Protein AF-A0AAN6ND96-F1 (afdb_monomer_lite)

pLDDT: mean 73.33, std 18.88, range [44.41, 96.88]

Sequence (211 aa):
MVEAMVITVQREKRALTKWFLNLFPIPKLHSLVPTDSKVTLIHLSSPLLSPLRPQRRLTTTLQVALISKYLDSTVDFNKYARYGSEIALSFKQSYQKRDKEKKKFNARARTPTSNHKGGGGNKGGKSTPSSSSNSGTRPGKPSAAEIKKLLKEGRCFICREVGHQNRNCPNKDKVNKDRDARIQEIAERYIASLPNDRVEDMTNKNGESTN

Structure (mmCIF, N/CA/C/O backbone):
data_AF-A0AAN6ND96-F1
#
_entry.id   AF-A0AAN6ND96-F1
#
loop_
_atom_site.group_PDB
_atom_site.id
_atom_site.type_symbol
_atom_site.label_atom_id
_atom_site.label_alt_id
_atom_site.label_comp_id
_atom_site.label_asym_id
_atom_site.label_entity_id
_atom_site.label_seq_id
_atom_site.pdbx_PDB_ins_code
_atom_site.Cartn_x
_atom_site.Cartn_y
_atom_site.Cartn_z
_atom_site.occupancy
_atom_site.B_iso_or_equiv
_atom_site.auth_seq_id
_atom_site.auth_comp_id
_atom_site.auth_asym_id
_atom_site.auth_atom_id
_atom_site.pdbx_PDB_model_num
ATOM 1 N N . MET A 1 1 ? 17.210 37.268 -12.111 1.00 48.53 1 MET A N 1
ATOM 2 C CA . MET A 1 1 ? 17.638 36.563 -13.344 1.00 48.53 1 MET A CA 1
ATOM 3 C C . MET A 1 1 ? 17.076 35.143 -13.485 1.00 48.53 1 MET A C 1
ATOM 5 O O . MET A 1 1 ? 17.073 34.642 -14.598 1.00 48.53 1 MET A O 1
ATOM 9 N N . VAL A 1 2 ? 16.540 34.512 -12.430 1.00 48.03 2 VAL A N 1
ATOM 10 C CA . VAL A 1 2 ? 16.006 33.131 -12.500 1.00 48.03 2 VAL A CA 1
ATOM 11 C C . VAL A 1 2 ? 14.586 33.052 -13.099 1.00 48.03 2 VAL A C 1
ATOM 13 O O . VAL A 1 2 ? 14.228 32.048 -13.706 1.00 48.03 2 VAL A O 1
ATOM 16 N N . GLU A 1 3 ? 13.789 34.125 -13.034 1.00 47.50 3 GLU A N 1
ATOM 17 C CA . GLU A 1 3 ? 12.409 34.109 -13.559 1.00 47.50 3 GLU A CA 1
ATOM 18 C C . GLU A 1 3 ? 12.304 34.126 -15.096 1.00 47.50 3 GLU A C 1
ATOM 20 O O . GLU A 1 3 ? 11.303 33.679 -15.651 1.00 47.50 3 GLU A O 1
ATOM 25 N N . ALA A 1 4 ? 13.350 34.558 -15.809 1.00 50.28 4 ALA A N 1
ATOM 26 C CA . ALA A 1 4 ? 13.339 34.594 -17.275 1.00 50.28 4 ALA A CA 1
ATOM 27 C C . ALA A 1 4 ? 13.495 33.200 -17.921 1.00 50.28 4 ALA A C 1
ATOM 29 O O . ALA A 1 4 ? 13.107 33.010 -19.072 1.00 50.28 4 ALA A O 1
ATOM 30 N N . MET A 1 5 ? 14.014 32.207 -17.185 1.00 50.84 5 MET A N 1
ATOM 31 C CA . MET A 1 5 ? 14.243 30.849 -17.702 1.00 50.84 5 MET A CA 1
ATOM 32 C C . MET A 1 5 ? 12.995 29.954 -17.681 1.00 50.84 5 MET A C 1
ATOM 34 O O . MET A 1 5 ? 12.932 28.973 -18.416 1.00 50.84 5 MET A O 1
ATOM 38 N N . VAL A 1 6 ? 11.970 30.280 -16.887 1.00 53.22 6 VAL A N 1
ATOM 39 C CA . VAL A 1 6 ? 10.760 29.440 -16.790 1.00 53.22 6 VAL A CA 1
ATOM 40 C C . VAL A 1 6 ? 9.827 29.641 -17.995 1.00 53.22 6 VAL A C 1
ATOM 42 O O . VAL A 1 6 ? 9.080 28.737 -18.371 1.00 53.22 6 VAL A O 1
ATOM 45 N N . ILE A 1 7 ? 9.898 30.795 -18.665 1.00 50.59 7 ILE A N 1
ATOM 46 C CA . ILE A 1 7 ? 9.002 31.138 -19.783 1.00 50.59 7 ILE A CA 1
ATOM 47 C C . ILE A 1 7 ? 9.425 30.457 -21.100 1.00 50.59 7 ILE A C 1
ATOM 49 O O . ILE A 1 7 ? 8.572 30.175 -21.946 1.00 50.59 7 ILE A O 1
ATOM 53 N N . THR A 1 8 ? 10.704 30.119 -21.283 1.00 52.47 8 THR A N 1
ATOM 54 C CA . THR A 1 8 ? 11.196 29.487 -22.521 1.00 52.47 8 THR A CA 1
ATOM 55 C C . THR A 1 8 ? 10.827 28.004 -22.617 1.00 52.47 8 THR A C 1
ATOM 57 O O . THR A 1 8 ? 10.399 27.552 -23.679 1.00 52.47 8 THR A O 1
ATOM 60 N N . VAL A 1 9 ? 10.842 27.266 -21.503 1.00 53.66 9 VAL A N 1
ATOM 61 C CA . VAL A 1 9 ? 10.541 25.818 -21.477 1.00 53.66 9 VAL A CA 1
ATOM 62 C C . VAL A 1 9 ? 9.072 25.507 -21.818 1.00 53.66 9 VAL A C 1
ATOM 64 O O . VAL A 1 9 ? 8.748 24.443 -22.351 1.00 53.66 9 VAL A O 1
ATOM 67 N N . GLN A 1 10 ? 8.148 26.442 -21.577 1.00 45.16 10 GLN A N 1
ATOM 68 C CA . GLN A 1 10 ? 6.719 26.225 -21.839 1.00 45.16 10 GLN A CA 1
ATOM 69 C C . GLN A 1 10 ? 6.350 26.348 -23.335 1.00 45.16 10 GLN A C 1
ATOM 71 O O . GLN A 1 10 ? 5.300 25.846 -23.750 1.00 45.16 10 GLN A O 1
ATOM 76 N N . ARG A 1 11 ? 7.191 26.984 -24.169 1.00 52.75 11 ARG A N 1
ATOM 77 C CA . ARG A 1 11 ? 6.929 27.153 -25.613 1.00 52.75 11 ARG A CA 1
ATOM 78 C C . ARG A 1 11 ? 7.293 25.923 -26.450 1.00 52.75 11 ARG A C 1
ATOM 80 O O . ARG A 1 11 ? 6.617 25.672 -27.446 1.00 52.75 11 ARG A O 1
ATOM 87 N N . GLU A 1 12 ? 8.247 25.102 -26.022 1.00 50.88 12 GLU A N 1
ATOM 88 C CA . GLU A 1 12 ? 8.686 23.925 -26.795 1.00 50.88 12 GLU A CA 1
ATOM 89 C C . GLU A 1 12 ? 7.690 22.756 -26.752 1.00 50.88 12 GLU A C 1
ATOM 91 O O . GLU A 1 12 ? 7.506 22.043 -27.741 1.00 50.88 12 GLU A O 1
ATOM 96 N N . LYS A 1 13 ? 6.921 22.611 -25.664 1.00 50.97 13 LYS A N 1
ATOM 97 C CA . LYS A 1 13 ? 5.930 21.523 -25.534 1.00 50.97 13 LYS A CA 1
ATOM 98 C C . LYS A 1 13 ? 4.755 21.629 -26.516 1.00 50.97 13 LYS A C 1
ATOM 100 O O . LYS A 1 13 ? 4.074 20.636 -26.768 1.00 50.97 13 LYS A O 1
ATOM 105 N N . ARG A 1 14 ? 4.507 22.810 -27.097 1.00 52.31 14 ARG A N 1
ATOM 106 C CA . ARG A 1 14 ? 3.440 23.016 -28.097 1.00 52.31 14 ARG A CA 1
ATOM 107 C C . ARG A 1 14 ? 3.891 22.756 -29.537 1.00 52.31 14 ARG A C 1
ATOM 109 O O . ARG A 1 14 ? 3.033 22.588 -30.399 1.00 52.31 14 ARG A O 1
ATOM 116 N N . ALA A 1 15 ? 5.196 22.689 -29.804 1.00 53.78 15 ALA A N 1
ATOM 117 C CA . ALA A 1 15 ? 5.713 22.384 -31.139 1.00 53.78 15 ALA A CA 1
ATOM 118 C C . ALA A 1 15 ? 5.733 20.869 -31.417 1.00 53.78 15 ALA A C 1
ATOM 120 O O . ALA A 1 15 ? 5.390 20.436 -32.516 1.00 53.78 15 ALA A O 1
ATOM 121 N N . LEU A 1 16 ? 6.029 20.050 -30.402 1.00 53.41 16 LEU A N 1
ATOM 122 C CA . LEU A 1 16 ? 6.169 18.596 -30.564 1.00 53.41 16 LEU A CA 1
ATOM 123 C C . LEU A 1 16 ? 4.844 17.857 -30.813 1.00 53.41 16 LEU A C 1
ATOM 125 O O . LEU A 1 16 ? 4.829 16.814 -31.461 1.00 53.41 16 LEU A O 1
ATOM 129 N N . THR A 1 17 ? 3.711 18.410 -30.379 1.00 52.53 17 THR A N 1
ATOM 130 C CA . THR A 1 17 ? 2.394 17.790 -30.610 1.00 52.53 17 THR A CA 1
ATOM 131 C C . THR A 1 17 ? 1.896 17.942 -32.049 1.00 52.53 17 THR A C 1
ATOM 133 O O . THR A 1 17 ? 1.137 17.094 -32.511 1.00 52.53 17 THR A O 1
ATOM 136 N N . LYS A 1 18 ? 2.351 18.958 -32.797 1.00 52.81 18 LYS A N 1
ATOM 137 C CA . LYS A 1 18 ? 2.013 19.102 -34.225 1.00 52.81 18 LYS A CA 1
ATOM 138 C C . LYS A 1 18 ? 2.854 18.209 -35.137 1.00 52.81 18 LYS A C 1
ATOM 140 O O . LYS A 1 18 ? 2.370 17.826 -36.195 1.00 52.81 18 LYS A O 1
ATOM 145 N N . TRP A 1 19 ? 4.072 17.848 -34.732 1.00 58.34 19 TRP A N 1
ATOM 146 C CA . TRP A 1 19 ? 4.938 16.988 -35.544 1.00 58.34 19 TRP A CA 1
ATOM 147 C C . TRP A 1 19 ? 4.479 15.520 -35.527 1.00 58.34 19 TRP A C 1
ATOM 149 O O . TRP A 1 19 ? 4.467 14.859 -36.562 1.00 58.34 19 TRP A O 1
ATOM 159 N N . PHE A 1 20 ? 3.986 15.030 -34.385 1.00 52.34 20 PHE A N 1
ATOM 160 C CA . PHE A 1 20 ? 3.594 13.623 -34.229 1.00 52.34 20 PHE A CA 1
ATOM 161 C C . PHE A 1 20 ? 2.366 13.200 -35.058 1.00 52.34 20 PHE A C 1
ATOM 163 O O . PHE A 1 20 ? 2.242 12.033 -35.415 1.00 52.34 20 PHE A O 1
ATOM 170 N N . LEU A 1 21 ? 1.471 14.132 -35.408 1.00 54.62 21 LEU A N 1
ATOM 171 C CA . LEU A 1 21 ? 0.281 13.828 -36.217 1.00 54.62 21 LEU A CA 1
ATOM 172 C C . LEU A 1 21 ? 0.567 13.716 -37.724 1.00 54.62 21 LEU A C 1
ATOM 174 O O . LEU A 1 21 ? -0.292 13.236 -38.456 1.00 54.62 21 LEU A O 1
ATOM 178 N N . ASN A 1 22 ? 1.756 14.119 -38.187 1.00 59.31 22 ASN A N 1
ATOM 179 C CA . ASN A 1 22 ? 2.111 14.091 -39.610 1.00 59.31 22 ASN A CA 1
ATOM 180 C C . ASN A 1 22 ? 2.936 12.861 -40.032 1.00 59.31 22 ASN A C 1
ATOM 182 O O . ASN A 1 22 ? 3.100 12.645 -41.229 1.00 59.31 22 ASN A O 1
ATOM 186 N N . LEU A 1 23 ? 3.440 12.046 -39.094 1.00 61.38 23 LEU A N 1
ATOM 187 C CA . LEU A 1 23 ? 4.273 10.874 -39.425 1.00 61.38 23 LEU A CA 1
ATOM 188 C C . LEU A 1 23 ? 3.521 9.541 -39.540 1.00 61.38 23 LEU A C 1
ATOM 190 O O . LEU A 1 23 ? 4.114 8.559 -39.975 1.00 61.38 23 LEU A O 1
ATOM 194 N N . PHE A 1 24 ? 2.230 9.486 -39.212 1.00 57.28 24 PHE A N 1
ATOM 195 C CA . PHE A 1 24 ? 1.433 8.263 -39.352 1.00 57.28 24 PHE A CA 1
ATOM 196 C C . PHE A 1 24 ? 0.193 8.511 -40.220 1.00 57.28 24 PHE A C 1
ATOM 198 O O . PHE A 1 24 ? -0.905 8.693 -39.687 1.00 57.28 24 PHE A O 1
ATOM 205 N N . PRO A 1 25 ? 0.331 8.527 -41.560 1.00 59.72 25 PRO A N 1
ATOM 206 C CA . PRO A 1 25 ? -0.825 8.466 -42.440 1.00 59.72 25 PRO A CA 1
ATOM 207 C C . PRO A 1 25 ? -1.571 7.154 -42.174 1.00 59.72 25 PRO A C 1
ATOM 209 O O . PRO A 1 25 ? -1.034 6.065 -42.365 1.00 59.72 25 PRO A O 1
ATOM 212 N N . ILE A 1 26 ? -2.809 7.265 -41.692 1.00 61.44 26 ILE A N 1
ATOM 213 C CA . ILE A 1 26 ? -3.703 6.128 -41.462 1.00 61.44 26 ILE A CA 1
ATOM 214 C C . ILE A 1 26 ? -3.895 5.417 -42.813 1.00 61.44 26 ILE A C 1
ATOM 216 O O . ILE A 1 26 ? -4.438 6.035 -43.736 1.00 61.44 26 ILE A O 1
ATOM 220 N N . PRO A 1 27 ? -3.465 4.152 -42.976 1.00 58.44 27 PRO A N 1
ATOM 221 C CA . PRO A 1 27 ? -3.696 3.437 -44.219 1.00 58.44 27 PRO A CA 1
ATOM 222 C C . PRO A 1 27 ? -5.204 3.256 -44.411 1.00 58.44 27 PRO A C 1
ATOM 224 O O . PRO A 1 27 ? -5.899 2.709 -43.552 1.00 58.44 27 PRO A O 1
ATOM 227 N N . LYS A 1 28 ? -5.721 3.739 -45.547 1.00 60.25 28 LYS A N 1
ATOM 228 C CA . LYS A 1 28 ? -7.086 3.452 -45.995 1.00 60.25 28 LYS A CA 1
ATOM 229 C C . LYS A 1 28 ? -7.207 1.941 -46.184 1.00 60.25 28 LYS A C 1
ATOM 231 O O . LYS A 1 28 ? -6.657 1.389 -47.132 1.00 60.25 28 LYS A O 1
ATOM 236 N N . LEU A 1 29 ? -7.918 1.284 -45.272 1.00 50.75 29 LEU A N 1
ATOM 237 C CA . LEU A 1 29 ? -8.324 -0.111 -45.411 1.00 50.75 29 LEU A CA 1
ATOM 238 C C . LEU A 1 29 ? -9.243 -0.225 -46.632 1.00 50.75 29 LEU A C 1
ATOM 240 O O . LEU A 1 29 ? -10.420 0.123 -46.573 1.00 50.75 29 LEU A O 1
ATOM 244 N N . HIS A 1 30 ? -8.682 -0.675 -47.753 1.00 48.94 30 HIS A N 1
ATOM 245 C CA . HIS A 1 30 ? -9.459 -1.115 -48.901 1.00 48.94 30 HIS A CA 1
ATOM 246 C C . HIS A 1 30 ? -10.203 -2.400 -48.532 1.00 48.94 30 HIS A C 1
ATOM 248 O O . HIS A 1 30 ? -9.614 -3.389 -48.096 1.00 48.94 30 HIS A O 1
ATOM 254 N N . SER A 1 31 ? -11.519 -2.354 -48.706 1.00 56.81 31 SER A N 1
ATOM 255 C CA . SER A 1 31 ? -12.446 -3.469 -48.582 1.00 56.81 31 SER A CA 1
ATOM 256 C C . SER A 1 31 ? -12.129 -4.550 -49.619 1.00 56.81 31 SER A C 1
ATOM 258 O O . SER A 1 31 ? -12.487 -4.419 -50.789 1.00 56.81 31 SER A O 1
ATOM 260 N N . LEU A 1 32 ? -11.477 -5.626 -49.188 1.00 46.12 32 LEU A N 1
ATOM 261 C CA . LEU A 1 32 ? -11.427 -6.882 -49.932 1.00 46.12 32 LEU A CA 1
ATOM 262 C C . LEU A 1 32 ? -12.662 -7.699 -49.551 1.00 46.12 32 LEU A C 1
ATOM 264 O O . LEU A 1 32 ? -12.694 -8.350 -48.509 1.00 46.12 32 LEU A O 1
ATOM 268 N N . VAL A 1 33 ? -13.697 -7.611 -50.386 1.00 57.16 33 VAL A N 1
ATOM 269 C CA . VAL A 1 33 ? -14.842 -8.525 -50.368 1.00 57.16 33 VAL A CA 1
ATOM 270 C C . VAL A 1 33 ? -14.500 -9.682 -51.311 1.00 57.16 33 VAL A C 1
ATOM 272 O O . VAL A 1 33 ? -14.412 -9.449 -52.515 1.00 57.16 33 VAL A O 1
ATOM 275 N N . PRO A 1 34 ? -14.276 -10.911 -50.818 1.00 57.09 34 PRO A N 1
ATOM 276 C CA . PRO A 1 34 ? -14.225 -12.080 -51.683 1.00 57.09 34 PRO A CA 1
ATOM 277 C C . PRO A 1 34 ? -15.656 -12.454 -52.086 1.00 57.09 34 PRO A C 1
ATOM 279 O O . PRO A 1 34 ? -16.469 -12.839 -51.244 1.00 57.09 34 PRO A O 1
ATOM 282 N N . THR A 1 35 ? -15.971 -12.319 -53.372 1.00 68.88 35 THR A N 1
ATOM 283 C CA . THR A 1 35 ? -17.162 -12.927 -53.963 1.00 68.88 35 THR A CA 1
ATOM 284 C C . THR A 1 35 ? -16.884 -14.395 -54.273 1.00 68.88 35 THR A C 1
ATOM 286 O O . THR A 1 35 ? -15.800 -14.762 -54.720 1.00 68.88 35 THR A O 1
ATOM 289 N N . ASP A 1 36 ? -17.912 -15.205 -54.045 1.00 56.09 36 ASP A N 1
ATOM 290 C CA . ASP A 1 36 ? -18.106 -16.548 -54.586 1.00 56.09 36 ASP A CA 1
ATOM 291 C C . ASP A 1 36 ? -17.338 -17.702 -53.940 1.00 56.09 36 ASP A C 1
ATOM 293 O O . ASP A 1 36 ? -16.393 -18.283 -54.465 1.00 56.09 36 ASP A O 1
ATOM 297 N N . SER A 1 37 ? -17.898 -18.174 -52.829 1.00 56.56 37 SER A N 1
ATOM 298 C CA . SER A 1 37 ? -17.949 -19.613 -52.569 1.00 56.56 37 SER A CA 1
ATOM 299 C C . SER A 1 37 ? -19.293 -19.965 -51.936 1.00 56.56 37 SER A C 1
ATOM 301 O O . SER A 1 37 ? -19.784 -19.277 -51.044 1.00 56.56 37 SER A O 1
ATOM 303 N N . LYS A 1 38 ? -19.934 -21.014 -52.462 1.00 59.31 38 LYS A N 1
ATOM 304 C CA . LYS A 1 38 ? -21.212 -21.555 -51.983 1.00 59.31 38 LYS A CA 1
ATOM 305 C C . LYS A 1 38 ? -21.040 -22.048 -50.546 1.00 59.31 38 LYS A C 1
ATOM 307 O O . LYS A 1 38 ? -20.638 -23.185 -50.317 1.00 59.31 38 LYS A O 1
ATOM 312 N N . VAL A 1 39 ? -21.331 -21.178 -49.585 1.00 52.59 39 VAL A N 1
ATOM 313 C CA . VAL A 1 39 ? -21.364 -21.516 -48.164 1.00 52.59 39 VAL A CA 1
ATOM 314 C C . VAL A 1 39 ? -22.665 -22.261 -47.892 1.00 52.59 39 VAL A C 1
ATOM 316 O O . VAL A 1 39 ? -23.755 -21.692 -47.927 1.00 52.59 39 VAL A O 1
ATOM 319 N N . THR A 1 40 ? -22.552 -23.558 -47.627 1.00 59.41 40 THR A N 1
ATOM 320 C CA . THR A 1 40 ? -23.595 -24.337 -46.961 1.00 59.41 40 THR A CA 1
ATOM 321 C C . THR A 1 40 ? -23.960 -23.643 -45.651 1.00 59.41 40 THR A C 1
ATOM 323 O O . THR A 1 40 ? -23.111 -23.496 -44.771 1.00 59.41 40 THR A O 1
ATOM 326 N N . LEU A 1 41 ? -25.215 -23.202 -45.541 1.00 47.25 41 LEU A N 1
ATOM 327 C CA . LEU A 1 41 ? -25.816 -22.596 -44.353 1.00 47.25 41 LEU A CA 1
ATOM 328 C C . LEU A 1 41 ? -25.836 -23.616 -43.203 1.00 47.25 41 LEU A C 1
ATOM 330 O O . LEU A 1 41 ? -26.832 -24.289 -42.951 1.00 47.25 41 LEU A O 1
ATOM 334 N N . ILE A 1 42 ? -24.717 -23.748 -42.493 1.00 55.50 42 ILE A N 1
ATOM 335 C CA . ILE A 1 42 ? -24.716 -24.346 -41.162 1.00 55.50 42 ILE A CA 1
ATOM 336 C C . ILE A 1 42 ? -25.310 -23.275 -40.254 1.00 55.50 42 ILE A C 1
ATOM 338 O O . ILE A 1 42 ? -24.683 -22.249 -39.987 1.00 55.50 42 ILE A O 1
ATOM 342 N N . HIS A 1 43 ? -26.554 -23.492 -39.838 1.00 48.69 43 HIS A N 1
ATOM 343 C CA . HIS A 1 43 ? -27.281 -22.645 -38.902 1.00 48.69 43 HIS A CA 1
ATOM 344 C C . HIS A 1 43 ? -26.616 -22.745 -37.519 1.00 48.69 43 HIS A C 1
ATOM 346 O O . HIS A 1 43 ? -27.075 -23.459 -36.628 1.00 48.69 43 HIS A O 1
ATOM 352 N N . LEU A 1 44 ? -25.480 -22.062 -37.357 1.00 47.69 44 LEU A N 1
ATOM 353 C CA . LEU A 1 44 ? -24.804 -21.858 -36.084 1.00 47.69 44 LEU A CA 1
ATOM 354 C C . LEU A 1 44 ? -25.705 -20.954 -35.245 1.00 47.69 44 LEU A C 1
ATOM 356 O O . LEU A 1 44 ? -25.647 -19.727 -35.323 1.00 47.69 44 LEU A O 1
ATOM 360 N N . SER A 1 45 ? -26.577 -21.588 -34.463 1.00 53.41 45 SER A N 1
ATOM 361 C CA . SER A 1 45 ? -27.282 -20.976 -33.345 1.00 53.41 45 SER A CA 1
ATOM 362 C C . SER A 1 45 ? -26.250 -20.242 -32.498 1.00 53.41 45 SER A C 1
ATOM 364 O O . SER A 1 45 ? -25.475 -20.872 -31.779 1.00 53.41 45 SER A O 1
ATOM 366 N N . SER A 1 46 ? -26.193 -18.922 -32.663 1.00 56.88 46 SER A N 1
ATOM 367 C CA . SER A 1 46 ? -25.232 -18.060 -31.988 1.00 56.88 46 SER A CA 1
ATOM 368 C C . SER A 1 46 ? -25.391 -18.273 -30.482 1.00 56.88 46 SER A C 1
ATOM 370 O O . SER A 1 46 ? -26.447 -17.926 -29.945 1.00 56.88 46 SER A O 1
ATOM 372 N N . PRO A 1 47 ? -24.409 -18.881 -29.787 1.00 61.88 47 PRO A N 1
ATOM 373 C CA . PRO A 1 47 ? -24.497 -19.021 -28.348 1.00 61.88 47 PRO A CA 1
ATOM 374 C C . PRO A 1 47 ? -24.484 -17.608 -27.780 1.00 61.88 47 PRO A C 1
ATOM 376 O O . PRO A 1 47 ? -23.529 -16.858 -27.985 1.00 61.88 47 PRO A O 1
ATOM 379 N N . LEU A 1 48 ? -25.596 -17.246 -27.140 1.00 57.25 48 LEU A N 1
ATOM 380 C CA . LEU A 1 48 ? -25.821 -15.980 -26.455 1.00 57.25 48 LEU A CA 1
ATOM 381 C C . LEU A 1 48 ? -24.522 -15.519 -25.792 1.00 57.25 48 LEU A C 1
ATOM 383 O O . LEU A 1 48 ? -24.020 -16.164 -24.866 1.00 57.25 48 LEU A O 1
ATOM 387 N N . LEU A 1 49 ? -23.964 -14.434 -26.335 1.00 50.25 49 LEU A N 1
ATOM 388 C CA . LEU A 1 49 ? -22.710 -13.832 -25.914 1.00 50.25 49 LEU A CA 1
ATOM 389 C C . LEU A 1 49 ? -22.829 -13.533 -24.419 1.00 50.25 49 LEU A C 1
ATOM 391 O O . LEU A 1 49 ? -23.493 -12.583 -24.003 1.00 50.25 49 LEU A O 1
ATOM 395 N N . SER A 1 50 ? -22.256 -14.408 -23.594 1.00 67.25 50 SER A N 1
ATOM 396 C CA . SER A 1 50 ? -22.293 -14.234 -22.149 1.00 67.25 50 SER A CA 1
ATOM 397 C C . SER A 1 50 ? -21.634 -12.891 -21.833 1.00 67.25 50 SER A C 1
ATOM 399 O O . SER A 1 50 ? -20.564 -12.619 -22.389 1.00 67.25 50 SER A O 1
ATOM 401 N N . PRO A 1 51 ? -22.230 -12.046 -20.971 1.00 68.19 51 PRO A N 1
ATOM 402 C CA . PRO A 1 51 ? -21.661 -10.746 -20.651 1.00 68.19 51 PRO A CA 1
ATOM 403 C C . PRO A 1 51 ? -20.215 -10.945 -20.205 1.00 68.19 51 PRO A C 1
ATOM 405 O O . PRO A 1 51 ? -19.944 -11.717 -19.278 1.00 68.19 51 PRO A O 1
ATOM 408 N N . LEU A 1 52 ? -19.289 -10.299 -20.924 1.00 61.62 52 LEU A N 1
ATOM 409 C CA . LEU A 1 52 ? -17.858 -10.387 -20.667 1.00 61.62 52 LEU A CA 1
ATOM 410 C C . LEU A 1 52 ? -17.633 -10.081 -19.192 1.00 61.62 52 LEU A C 1
ATOM 412 O O . LEU A 1 52 ? -17.844 -8.956 -18.733 1.00 61.62 52 LEU A O 1
ATOM 416 N N . ARG A 1 53 ? -17.250 -11.110 -18.427 1.00 67.00 53 ARG A N 1
ATOM 417 C CA . ARG A 1 53 ? -16.956 -10.931 -17.008 1.00 67.00 53 ARG A CA 1
ATOM 418 C C . ARG A 1 53 ? -15.879 -9.853 -16.913 1.00 67.00 53 ARG A C 1
ATOM 420 O O . ARG A 1 53 ? -14.904 -9.938 -17.664 1.00 67.00 53 ARG A O 1
ATOM 427 N N . PRO A 1 54 ? -16.024 -8.863 -16.015 1.00 63.47 54 PRO A N 1
ATOM 428 C CA . PRO A 1 54 ? -15.009 -7.841 -15.834 1.00 63.47 54 PRO A CA 1
ATOM 429 C C . PRO A 1 54 ? -13.675 -8.542 -15.589 1.00 63.47 54 PRO A C 1
ATOM 431 O O . PRO A 1 54 ? -13.517 -9.275 -14.607 1.00 63.47 54 PRO A O 1
ATOM 434 N N . GLN A 1 55 ? -12.757 -8.378 -16.545 1.00 65.12 55 GLN A N 1
ATOM 435 C CA . GLN A 1 55 ? -11.450 -9.013 -16.508 1.00 65.12 55 GLN A CA 1
ATOM 436 C C . GLN A 1 55 ? -10.790 -8.599 -15.201 1.00 65.12 55 GLN A C 1
ATOM 438 O O . GLN A 1 55 ? -10.590 -7.410 -14.930 1.00 65.12 55 GLN A O 1
ATOM 443 N N . ARG A 1 56 ? -10.516 -9.585 -14.342 1.00 72.38 56 ARG A N 1
ATOM 444 C CA . ARG A 1 56 ? -9.825 -9.329 -13.083 1.00 72.38 56 ARG A CA 1
ATOM 445 C C . ARG A 1 56 ? -8.444 -8.814 -13.453 1.00 72.38 56 ARG A C 1
ATOM 447 O O . ARG A 1 56 ? -7.616 -9.570 -13.950 1.00 72.38 56 ARG A O 1
ATOM 454 N N . ARG A 1 57 ? -8.224 -7.514 -13.244 1.00 84.81 57 ARG A N 1
ATOM 455 C CA . ARG A 1 57 ? -6.925 -6.889 -13.484 1.00 84.81 57 ARG A CA 1
ATOM 456 C C . ARG A 1 57 ? -5.872 -7.646 -12.677 1.00 84.81 57 ARG A C 1
ATOM 458 O O . ARG A 1 57 ? -6.072 -7.907 -11.489 1.00 84.81 57 ARG A O 1
ATOM 465 N N . LEU A 1 58 ? -4.777 -8.010 -13.339 1.00 86.06 58 LEU A N 1
ATOM 466 C CA . LEU A 1 58 ? -3.607 -8.586 -12.681 1.00 86.06 58 LEU A CA 1
ATOM 467 C C . LEU A 1 58 ? -3.126 -7.625 -11.585 1.00 86.06 58 LEU A C 1
ATOM 469 O O . LEU A 1 58 ? -3.271 -6.406 -11.703 1.00 86.06 58 LEU A O 1
ATOM 473 N N . THR A 1 59 ? -2.571 -8.166 -10.502 1.00 86.88 59 THR A N 1
ATOM 474 C CA . THR A 1 59 ? -1.987 -7.325 -9.452 1.00 86.88 59 THR A CA 1
ATOM 475 C C . THR A 1 59 ? -0.802 -6.548 -10.024 1.00 86.88 59 THR A C 1
ATOM 477 O O . THR A 1 59 ? -0.072 -7.070 -10.865 1.00 86.88 59 THR A O 1
ATOM 480 N N . THR A 1 60 ? -0.574 -5.320 -9.552 1.00 88.25 60 THR A N 1
ATOM 481 C CA . THR A 1 60 ? 0.544 -4.479 -10.021 1.00 88.25 60 THR A CA 1
ATOM 482 C C . THR A 1 60 ? 1.888 -5.194 -9.888 1.00 88.25 60 THR A C 1
ATOM 484 O O . THR A 1 60 ? 2.704 -5.148 -10.798 1.00 88.25 60 THR A O 1
ATOM 487 N N . THR A 1 61 ? 2.093 -5.948 -8.806 1.00 84.69 61 THR A N 1
ATOM 488 C CA . THR A 1 61 ? 3.305 -6.755 -8.603 1.00 84.69 61 THR A CA 1
ATOM 489 C C . THR A 1 61 ? 3.480 -7.843 -9.666 1.00 84.69 61 THR A C 1
ATOM 491 O O . THR A 1 61 ? 4.585 -8.033 -10.165 1.00 84.69 61 THR A O 1
ATOM 494 N N . LEU A 1 62 ? 2.404 -8.548 -10.034 1.00 88.00 62 LEU A N 1
ATOM 495 C CA . LEU A 1 62 ? 2.453 -9.580 -11.072 1.00 88.00 62 LEU A CA 1
ATOM 496 C C . LEU A 1 62 ? 2.673 -8.959 -12.456 1.00 88.00 62 LEU A C 1
ATOM 498 O O . LEU A 1 62 ? 3.444 -9.495 -13.241 1.00 88.00 62 LEU A O 1
ATOM 502 N N . GLN A 1 63 ? 2.050 -7.810 -12.730 1.00 89.88 63 GLN A N 1
ATOM 503 C CA . GLN A 1 63 ? 2.273 -7.055 -13.964 1.00 89.88 63 GLN A CA 1
ATOM 504 C C . GLN A 1 63 ? 3.738 -6.635 -14.106 1.00 89.88 63 GLN A C 1
ATOM 506 O O . GLN A 1 63 ? 4.334 -6.899 -15.140 1.00 89.88 63 GLN A O 1
ATOM 511 N N . VAL A 1 64 ? 4.339 -6.053 -13.063 1.00 91.38 64 VAL A N 1
ATOM 512 C CA . VAL A 1 64 ? 5.753 -5.636 -13.078 1.00 91.38 64 VAL A CA 1
ATOM 513 C C . VAL A 1 64 ? 6.683 -6.831 -13.300 1.00 91.38 64 VAL A C 1
ATOM 515 O O . VAL A 1 64 ? 7.585 -6.755 -14.131 1.00 91.38 64 VAL A O 1
ATOM 518 N N . ALA A 1 65 ? 6.441 -7.952 -12.613 1.00 86.31 65 ALA A N 1
ATOM 519 C CA . ALA A 1 65 ? 7.251 -9.158 -12.776 1.00 86.31 65 ALA A CA 1
ATOM 520 C C . ALA A 1 65 ? 7.156 -9.738 -14.198 1.00 86.31 65 ALA A C 1
ATOM 522 O O . ALA A 1 65 ? 8.163 -10.147 -14.771 1.00 86.31 65 ALA A O 1
ATOM 523 N N . LEU A 1 66 ? 5.956 -9.731 -14.782 1.00 91.31 66 LEU A N 1
ATOM 524 C CA . LEU A 1 66 ? 5.728 -10.160 -16.157 1.00 91.31 66 LEU A CA 1
ATOM 525 C C . LEU A 1 66 ? 6.376 -9.208 -17.168 1.00 91.31 66 LEU A C 1
ATOM 527 O O . LEU A 1 66 ? 7.046 -9.669 -18.081 1.00 91.31 66 LEU A O 1
ATOM 531 N N . ILE A 1 67 ? 6.246 -7.892 -17.001 1.00 91.75 67 ILE A N 1
ATOM 532 C CA . ILE A 1 67 ? 6.865 -6.907 -17.904 1.00 91.75 67 ILE A CA 1
ATOM 533 C C . ILE A 1 67 ? 8.391 -7.049 -17.893 1.00 91.75 67 ILE A C 1
ATOM 535 O O . ILE A 1 67 ? 9.005 -7.088 -18.953 1.00 91.75 67 ILE A O 1
ATOM 539 N N . SER A 1 68 ? 8.999 -7.223 -16.716 1.00 90.31 68 SER A N 1
ATOM 540 C CA . SER A 1 68 ? 10.448 -7.434 -16.599 1.00 90.31 68 SER A CA 1
ATOM 541 C C . SER A 1 68 ? 10.943 -8.654 -17.384 1.00 90.31 68 SER A C 1
ATOM 543 O O . SER A 1 68 ? 12.060 -8.624 -17.886 1.00 90.31 68 SER A O 1
ATOM 545 N N . LYS A 1 69 ? 10.131 -9.713 -17.507 1.00 89.19 69 LYS A N 1
ATOM 546 C CA . LYS A 1 69 ? 10.470 -10.907 -18.299 1.00 89.19 69 LYS A CA 1
ATOM 547 C C . LYS A 1 69 ? 10.130 -10.782 -19.777 1.00 89.19 69 LYS A C 1
ATOM 549 O O . LYS A 1 69 ? 10.728 -11.483 -20.577 1.00 89.19 69 LYS A O 1
ATOM 554 N N . TYR A 1 70 ? 9.185 -9.917 -20.127 1.00 90.75 70 TYR A N 1
ATOM 555 C CA . TYR A 1 70 ? 8.818 -9.656 -21.516 1.00 90.75 70 TYR A CA 1
ATOM 556 C C . TYR A 1 70 ? 9.898 -8.862 -22.265 1.00 90.75 70 TYR A C 1
ATOM 558 O O . TYR A 1 70 ? 10.071 -9.044 -23.461 1.00 90.75 70 TYR A O 1
ATOM 566 N N . LEU A 1 71 ? 10.635 -7.997 -21.562 1.00 91.75 71 LEU A N 1
ATOM 567 C CA . LEU A 1 71 ? 11.724 -7.207 -22.151 1.00 91.75 71 LEU A CA 1
ATOM 568 C C . LEU A 1 71 ? 12.989 -8.029 -22.456 1.00 91.75 71 LEU A C 1
ATOM 570 O O . LEU A 1 71 ? 13.905 -7.520 -23.095 1.00 91.75 71 LEU A O 1
ATOM 574 N N . ASP A 1 72 ? 13.056 -9.283 -22.007 1.00 92.31 72 ASP A N 1
ATOM 575 C CA . ASP A 1 72 ? 14.184 -10.174 -22.261 1.00 92.31 72 ASP A CA 1
ATOM 576 C C . ASP A 1 72 ? 13.986 -10.895 -23.603 1.00 92.31 72 ASP A C 1
ATOM 578 O O . ASP A 1 72 ? 13.166 -11.808 -23.721 1.00 92.31 72 ASP A O 1
ATOM 582 N N . SER A 1 73 ? 14.750 -10.491 -24.620 1.00 92.81 73 SER A N 1
ATOM 583 C CA . SER A 1 73 ? 14.680 -11.055 -25.975 1.00 92.81 73 SER A CA 1
ATOM 584 C C . SER A 1 73 ? 15.077 -12.533 -26.047 1.00 92.81 73 SER A C 1
ATOM 586 O O . SER A 1 73 ? 14.787 -13.199 -27.039 1.00 92.81 73 SER A O 1
ATOM 588 N N . THR A 1 74 ? 15.709 -13.072 -25.000 1.00 95.56 74 THR A N 1
ATOM 589 C CA . THR A 1 74 ? 16.097 -14.488 -24.919 1.00 95.56 74 THR A CA 1
ATOM 590 C C . THR A 1 74 ? 14.961 -15.396 -24.436 1.00 95.56 74 THR A C 1
ATOM 592 O O . THR A 1 74 ? 15.097 -16.625 -24.408 1.00 95.56 74 THR A O 1
ATOM 595 N N . VAL A 1 75 ? 13.833 -14.818 -24.016 1.00 93.62 75 VAL A N 1
ATOM 596 C CA . VAL A 1 75 ? 12.705 -15.552 -23.444 1.00 93.62 75 VAL A CA 1
ATOM 597 C C . VAL A 1 75 ? 11.648 -15.798 -24.517 1.00 93.62 75 VAL A C 1
ATOM 599 O O . VAL A 1 75 ? 10.865 -14.919 -24.858 1.00 93.62 75 VAL A O 1
ATOM 602 N N . ASP A 1 76 ? 11.577 -17.043 -24.995 1.00 96.31 76 ASP A N 1
ATOM 603 C CA . ASP A 1 76 ? 10.466 -17.501 -25.836 1.00 96.31 76 ASP A CA 1
ATOM 604 C C . ASP A 1 76 ? 9.117 -17.408 -25.094 1.00 96.31 76 ASP A C 1
ATOM 606 O O . ASP A 1 76 ? 9.035 -17.529 -23.864 1.00 96.31 76 ASP A O 1
ATOM 610 N N . PHE A 1 77 ? 8.033 -17.270 -25.855 1.00 91.44 77 PHE A N 1
ATOM 611 C CA . PHE A 1 77 ? 6.669 -17.179 -25.349 1.00 91.44 77 PHE A CA 1
ATOM 612 C C . PHE A 1 77 ? 6.309 -18.331 -24.399 1.00 91.44 77 PHE A C 1
ATOM 614 O O . PHE A 1 77 ? 5.689 -18.111 -23.357 1.00 91.44 77 PHE A O 1
ATOM 621 N N . ASN A 1 78 ? 6.739 -19.562 -24.691 1.00 94.75 78 ASN A N 1
ATOM 622 C CA . ASN A 1 78 ? 6.455 -20.708 -23.821 1.00 94.75 78 ASN A CA 1
ATOM 623 C C . ASN A 1 78 ? 7.129 -20.575 -22.451 1.00 94.75 78 ASN A C 1
ATOM 625 O O . ASN A 1 78 ? 6.542 -20.899 -21.414 1.00 94.75 78 ASN A O 1
ATOM 629 N N . LYS A 1 79 ? 8.366 -20.075 -22.439 1.00 94.50 79 LYS A N 1
ATOM 630 C CA . LYS A 1 79 ? 9.137 -19.828 -21.218 1.00 94.50 79 LYS A CA 1
ATOM 631 C C . LYS A 1 79 ? 8.505 -18.688 -20.415 1.00 94.50 79 LYS A C 1
ATOM 633 O O . LYS A 1 79 ? 8.327 -18.816 -19.206 1.00 94.50 79 LYS A O 1
ATOM 638 N N . TYR A 1 80 ? 8.059 -17.638 -21.099 1.00 93.75 80 TYR A N 1
ATOM 639 C CA . TYR A 1 80 ? 7.289 -16.546 -20.511 1.00 93.75 80 TYR A CA 1
ATOM 640 C C . TYR A 1 80 ? 5.979 -17.021 -19.854 1.00 93.75 80 TYR A C 1
ATOM 642 O O . TYR A 1 80 ? 5.700 -16.691 -18.698 1.00 93.75 80 TYR A O 1
ATOM 650 N N . ALA A 1 81 ? 5.193 -17.850 -20.546 1.00 93.19 81 ALA A N 1
ATOM 651 C CA . ALA A 1 81 ? 3.934 -18.389 -20.030 1.00 93.19 81 ALA A CA 1
ATOM 652 C C . ALA A 1 81 ? 4.139 -19.271 -18.783 1.00 93.19 81 ALA A C 1
ATOM 654 O O . ALA A 1 81 ? 3.354 -19.201 -17.826 1.00 93.19 81 ALA A O 1
ATOM 655 N N . ARG A 1 82 ? 5.223 -20.061 -18.753 1.00 94.62 82 ARG A N 1
ATOM 656 C CA . ARG A 1 82 ? 5.629 -20.829 -17.564 1.00 94.62 82 ARG A CA 1
ATOM 657 C C . ARG A 1 82 ? 5.955 -19.909 -16.391 1.00 94.62 82 ARG A C 1
ATOM 659 O O . ARG A 1 82 ? 5.393 -20.111 -15.316 1.00 94.62 82 ARG A O 1
ATOM 666 N N . TYR A 1 83 ? 6.734 -18.847 -16.609 1.00 94.19 83 TYR A N 1
ATOM 667 C CA . TYR A 1 83 ? 7.019 -17.863 -15.560 1.00 94.19 83 TYR A CA 1
ATOM 668 C C . TYR A 1 83 ? 5.750 -17.220 -14.998 1.00 94.19 83 TYR A C 1
ATOM 670 O O . TYR A 1 83 ? 5.584 -17.144 -13.781 1.00 94.19 83 TYR A O 1
ATOM 678 N N . GLY A 1 84 ? 4.811 -16.808 -15.854 1.00 92.12 84 GLY A N 1
ATOM 679 C CA . GLY A 1 84 ? 3.538 -16.255 -15.387 1.00 92.12 84 GLY A CA 1
ATOM 680 C C . GLY A 1 84 ? 2.751 -17.229 -14.506 1.00 92.12 84 GLY A C 1
ATOM 681 O O . GLY A 1 84 ? 2.206 -16.833 -13.471 1.00 92.12 84 GLY A O 1
ATOM 682 N N . SER A 1 85 ? 2.752 -18.511 -14.871 1.00 93.75 85 SER A N 1
ATOM 683 C CA . SER A 1 85 ? 2.086 -19.576 -14.115 1.00 93.75 85 SER A CA 1
ATOM 684 C C . SER A 1 85 ? 2.751 -19.825 -12.757 1.00 93.75 85 SER A C 1
ATOM 686 O O . SER A 1 85 ? 2.062 -19.908 -11.739 1.00 93.75 85 SER A O 1
ATOM 688 N N . GLU A 1 86 ? 4.083 -19.877 -12.712 1.00 94.81 86 GLU A N 1
ATOM 689 C CA . GLU A 1 86 ? 4.862 -20.046 -11.478 1.00 94.81 86 GLU A CA 1
ATOM 690 C C . GLU A 1 86 ? 4.641 -18.890 -10.498 1.00 94.81 86 GLU A C 1
ATOM 692 O O . GLU A 1 86 ? 4.372 -19.109 -9.311 1.00 94.81 86 GLU A O 1
ATOM 697 N N . ILE A 1 87 ? 4.677 -17.648 -10.991 1.00 91.44 87 ILE A N 1
ATOM 698 C CA . ILE A 1 87 ? 4.432 -16.467 -10.159 1.00 91.44 87 ILE A CA 1
ATOM 699 C C . ILE A 1 87 ? 2.988 -16.491 -9.631 1.00 91.44 87 ILE A C 1
ATOM 701 O O . ILE A 1 87 ? 2.753 -16.250 -8.446 1.00 91.44 87 ILE A O 1
ATOM 705 N N . ALA A 1 88 ? 2.002 -16.836 -10.463 1.00 89.44 88 ALA A N 1
ATOM 706 C CA . ALA A 1 88 ? 0.613 -16.951 -10.019 1.00 89.44 88 ALA A CA 1
ATOM 707 C C . ALA A 1 88 ? 0.433 -18.022 -8.922 1.00 89.44 88 ALA A C 1
ATOM 709 O O . ALA A 1 88 ? -0.290 -17.797 -7.941 1.00 89.44 88 ALA A O 1
ATOM 710 N N . LEU A 1 89 ? 1.114 -19.166 -9.045 1.00 95.06 89 LEU A N 1
ATOM 711 C CA . LEU A 1 89 ? 1.104 -20.230 -8.039 1.00 95.06 89 LEU A CA 1
ATOM 712 C C . LEU A 1 89 ? 1.746 -19.783 -6.721 1.00 95.06 89 LEU A C 1
ATOM 714 O O . LEU A 1 89 ? 1.168 -20.031 -5.658 1.00 95.06 89 LEU A O 1
ATOM 718 N N . SER A 1 90 ? 2.877 -19.076 -6.764 1.00 93.94 90 SER A N 1
ATOM 719 C CA . SER A 1 90 ? 3.552 -18.587 -5.553 1.00 93.94 90 SER A CA 1
ATOM 720 C C . SER A 1 90 ? 2.693 -17.575 -4.782 1.00 93.94 90 SER A C 1
ATOM 722 O O . SER A 1 90 ? 2.563 -17.657 -3.552 1.00 93.94 90 SER A O 1
ATOM 724 N N . PHE A 1 91 ? 1.990 -16.680 -5.489 1.00 90.38 91 PHE A N 1
ATOM 725 C CA . PHE A 1 91 ? 1.004 -15.790 -4.876 1.00 90.38 91 PHE A CA 1
ATOM 726 C C . PHE A 1 91 ? -0.134 -16.584 -4.234 1.00 90.38 91 PHE A C 1
ATOM 728 O O . PHE A 1 91 ? -0.472 -16.333 -3.073 1.00 90.38 91 PHE A O 1
ATOM 735 N N . LYS A 1 92 ? -0.708 -17.567 -4.941 1.00 91.62 92 LYS A N 1
ATOM 736 C CA . LYS A 1 92 ? -1.787 -18.425 -4.421 1.00 91.62 92 LYS A CA 1
ATOM 737 C C . LYS A 1 92 ? -1.369 -19.128 -3.125 1.00 91.62 92 LYS A C 1
ATOM 739 O O . LYS A 1 92 ? -2.119 -19.089 -2.147 1.00 91.62 92 LYS A O 1
ATOM 744 N N . GLN A 1 93 ? -0.169 -19.704 -3.083 1.00 96.88 93 GLN A N 1
ATOM 745 C CA . GLN A 1 93 ? 0.385 -20.341 -1.885 1.00 96.88 93 GLN A CA 1
ATOM 746 C C . GLN A 1 93 ? 0.566 -19.337 -0.737 1.00 96.88 93 GLN A C 1
ATOM 748 O O . GLN A 1 93 ? 0.164 -19.608 0.397 1.00 96.88 93 GLN A O 1
ATOM 753 N N . SER A 1 94 ? 1.075 -18.138 -1.030 1.00 92.31 94 SER A N 1
ATOM 754 C CA . SER A 1 94 ? 1.248 -17.064 -0.043 1.00 92.31 94 SER A CA 1
ATOM 755 C C . SER A 1 94 ? -0.082 -16.592 0.560 1.00 92.31 94 SER A C 1
ATOM 757 O O . SER A 1 94 ? -0.174 -16.335 1.763 1.00 92.31 94 SER A O 1
ATOM 759 N N . TYR A 1 95 ? -1.150 -16.503 -0.240 1.00 92.81 95 TYR A N 1
ATOM 760 C CA . TYR A 1 95 ? -2.498 -16.211 0.261 1.00 92.81 95 TYR A CA 1
ATOM 761 C C . TYR A 1 95 ? -3.027 -17.324 1.165 1.00 92.81 95 TYR A C 1
ATOM 763 O O . TYR A 1 95 ? -3.531 -17.037 2.251 1.00 92.81 95 TYR A O 1
ATOM 771 N N . GLN A 1 96 ? -2.869 -18.585 0.761 1.00 95.88 96 GLN A N 1
ATOM 772 C CA . GLN A 1 96 ? -3.297 -19.727 1.570 1.00 95.88 96 GLN A CA 1
ATOM 773 C C . GLN A 1 96 ? -2.546 -19.802 2.903 1.00 95.88 96 GLN A C 1
ATOM 775 O O . GLN A 1 96 ? -3.163 -20.084 3.929 1.00 95.88 96 GLN A O 1
ATOM 780 N N . LYS A 1 97 ? -1.238 -19.517 2.917 1.00 96.62 97 LYS A N 1
ATOM 781 C CA . LYS A 1 97 ? -0.440 -19.467 4.148 1.00 96.62 97 LYS A CA 1
ATOM 782 C C . LYS A 1 97 ? -0.965 -18.394 5.102 1.00 96.62 97 LYS A C 1
ATOM 784 O O . LYS A 1 97 ? -1.266 -18.714 6.249 1.00 96.62 97 LYS A O 1
ATOM 789 N N . ARG A 1 98 ? -1.179 -17.166 4.614 1.00 93.44 98 ARG A N 1
ATOM 790 C CA . ARG A 1 98 ? -1.747 -16.070 5.419 1.00 93.44 98 ARG A CA 1
ATOM 791 C C . ARG A 1 98 ? -3.144 -16.387 5.951 1.00 93.44 98 ARG A C 1
ATOM 793 O O . ARG A 1 98 ? -3.441 -16.061 7.097 1.00 93.44 98 ARG A O 1
ATOM 800 N N . ASP A 1 99 ? -3.996 -17.033 5.156 1.00 94.81 99 ASP A N 1
ATOM 801 C CA . ASP A 1 99 ? -5.333 -17.441 5.607 1.00 94.81 99 ASP A CA 1
ATOM 802 C C . ASP A 1 99 ? -5.263 -18.525 6.694 1.00 94.81 99 ASP A C 1
ATOM 804 O O . ASP A 1 99 ? -5.917 -18.411 7.733 1.00 94.81 99 ASP A O 1
ATOM 808 N N . LYS A 1 100 ? -4.400 -19.534 6.517 1.00 96.12 100 LYS A N 1
ATOM 809 C CA . LYS A 1 100 ? -4.136 -20.566 7.532 1.00 96.12 100 LYS A CA 1
ATOM 810 C C . LYS A 1 100 ? -3.578 -19.959 8.821 1.00 96.12 100 LYS A C 1
ATOM 812 O O . LYS A 1 100 ? -4.040 -20.313 9.901 1.00 96.12 100 LYS A O 1
ATOM 817 N N . GLU A 1 101 ? -2.628 -19.033 8.735 1.00 95.12 101 GLU A N 1
ATOM 818 C CA . GLU A 1 101 ? -2.068 -18.327 9.895 1.00 95.12 101 GLU A CA 1
ATOM 819 C C . GLU A 1 101 ? -3.117 -17.469 10.603 1.00 95.12 101 GLU A C 1
ATOM 821 O O . GLU A 1 101 ? -3.222 -17.517 11.827 1.00 95.12 101 GLU A O 1
ATOM 826 N N . LYS A 1 102 ? -3.961 -16.749 9.854 1.00 93.94 102 LYS A N 1
ATOM 827 C CA . LYS A 1 102 ? -5.076 -15.975 10.414 1.00 93.94 102 LYS A CA 1
ATOM 828 C C . LYS A 1 102 ? -6.084 -16.877 11.129 1.00 93.94 102 LYS A C 1
ATOM 830 O O . LYS A 1 102 ? -6.530 -16.538 12.223 1.00 93.94 102 LYS A O 1
ATOM 835 N N . LYS A 1 103 ? -6.411 -18.037 10.551 1.00 93.75 103 LYS A N 1
ATOM 836 C CA . LYS A 1 103 ? -7.267 -19.053 11.185 1.00 93.75 103 LYS A CA 1
ATOM 837 C C . LYS A 1 103 ? -6.632 -19.613 12.458 1.00 93.75 103 LYS A C 1
ATOM 839 O O . LYS A 1 103 ? -7.305 -19.646 13.480 1.00 93.75 103 LYS A O 1
ATOM 844 N N . LYS A 1 104 ? -5.340 -19.965 12.438 1.00 91.81 104 LYS A N 1
ATOM 845 C CA . LYS A 1 104 ? -4.594 -20.425 13.627 1.00 91.81 104 LYS A CA 1
ATOM 846 C C . LYS A 1 104 ? -4.546 -19.362 14.727 1.00 91.81 104 LYS A C 1
ATOM 848 O O . LYS A 1 104 ? -4.778 -19.682 15.888 1.00 91.81 104 LYS A O 1
ATOM 853 N N . PHE A 1 105 ? -4.291 -18.104 14.370 1.00 88.62 105 PHE A N 1
ATOM 854 C CA . PHE A 1 105 ? -4.292 -16.979 15.306 1.00 88.62 105 PHE A CA 1
ATOM 855 C C . PHE A 1 105 ? -5.672 -16.786 15.946 1.00 88.62 105 PHE A C 1
ATOM 857 O O . PHE A 1 105 ? -5.779 -16.694 17.165 1.00 88.62 105 PHE A O 1
ATOM 864 N N . ASN A 1 106 ? -6.739 -16.809 15.142 1.00 86.38 106 ASN A N 1
ATOM 865 C CA . ASN A 1 106 ? -8.109 -16.696 15.644 1.00 86.38 106 ASN A CA 1
ATOM 866 C C . ASN A 1 106 ? -8.539 -17.908 16.485 1.00 86.38 106 ASN A C 1
ATOM 868 O O . ASN A 1 106 ? -9.309 -17.736 17.423 1.00 86.38 106 ASN A O 1
ATOM 872 N N . ALA A 1 107 ? -8.061 -19.114 16.167 1.00 84.81 107 ALA A N 1
ATOM 873 C CA . ALA A 1 107 ? -8.321 -20.314 16.960 1.00 84.81 107 ALA A CA 1
ATOM 874 C C . ALA A 1 107 ? -7.634 -20.237 18.333 1.00 84.81 107 ALA A C 1
ATOM 876 O O . ALA A 1 107 ? -8.278 -20.498 19.341 1.00 84.81 107 ALA A O 1
ATOM 877 N N . ARG A 1 108 ? -6.371 -19.786 18.390 1.00 77.31 108 ARG A N 1
ATOM 878 C CA . ARG A 1 108 ? -5.656 -19.526 19.655 1.00 77.31 108 ARG A CA 1
ATOM 879 C C . ARG A 1 108 ? -6.299 -18.414 20.479 1.00 77.31 108 ARG A C 1
ATOM 881 O O . ARG A 1 108 ? -6.388 -18.528 21.688 1.00 77.31 108 ARG A O 1
ATOM 888 N N . ALA A 1 109 ? -6.798 -17.359 19.839 1.00 75.50 109 ALA A N 1
ATOM 889 C CA . ALA A 1 109 ? -7.531 -16.301 20.536 1.00 75.50 109 ALA A CA 1
ATOM 890 C C . ALA A 1 109 ? -8.894 -16.766 21.094 1.00 75.50 109 ALA A C 1
ATOM 892 O O . ALA A 1 109 ? -9.516 -16.041 21.864 1.00 75.50 109 ALA A O 1
ATOM 893 N N . ARG A 1 110 ? -9.379 -17.944 20.678 1.00 64.94 110 ARG A N 1
ATOM 894 C CA . ARG A 1 110 ? -10.665 -18.522 21.083 1.00 64.94 110 ARG A CA 1
ATOM 895 C C . ARG A 1 110 ? -10.533 -19.766 21.953 1.00 64.94 110 ARG A C 1
ATOM 897 O O . ARG A 1 110 ? -11.572 -20.307 22.318 1.00 64.94 110 ARG A O 1
ATOM 904 N N . THR A 1 111 ? -9.326 -20.232 22.288 1.00 56.47 111 THR A N 1
ATOM 905 C CA . THR A 1 111 ? -9.200 -21.302 23.284 1.00 56.47 111 THR A CA 1
ATOM 906 C C . THR A 1 111 ? -9.744 -20.769 24.606 1.00 56.47 111 THR A C 1
ATOM 908 O O . THR A 1 111 ? -9.185 -19.802 25.131 1.00 56.47 111 THR A O 1
ATOM 911 N N . PRO A 1 112 ? -10.847 -21.336 25.118 1.00 56.09 112 PRO A N 1
ATOM 912 C CA . PRO A 1 112 ? -11.428 -20.893 26.364 1.00 56.09 112 PRO A CA 1
ATOM 913 C C . PRO A 1 112 ? -10.482 -21.365 27.461 1.00 56.09 112 PRO A C 1
ATOM 915 O O . PRO A 1 112 ? -10.421 -22.552 27.767 1.00 56.09 112 PRO A O 1
ATOM 918 N N . THR A 1 113 ? -9.710 -20.450 28.043 1.00 54.75 113 THR A N 1
ATOM 919 C CA . THR A 1 113 ? -9.171 -20.687 29.379 1.00 54.75 113 THR A CA 1
ATOM 920 C C . THR A 1 113 ? -10.392 -20.730 30.293 1.00 54.75 113 THR A C 1
ATOM 922 O O . THR A 1 113 ? -10.956 -19.698 30.661 1.00 54.75 113 THR A O 1
ATOM 925 N N . SER A 1 114 ? -10.902 -21.935 30.528 1.00 58.25 114 SER A N 1
ATOM 926 C CA . SER A 1 114 ? -11.970 -22.195 31.483 1.00 58.25 114 SER A CA 1
ATOM 927 C C . SER A 1 114 ? -11.595 -21.573 32.830 1.00 58.25 114 SER A C 1
ATOM 929 O O . SER A 1 114 ? -10.456 -21.719 33.264 1.00 58.25 114 SER A O 1
ATOM 931 N N . ASN A 1 115 ? -12.575 -20.923 33.463 1.00 52.03 115 ASN A N 1
ATOM 932 C CA . ASN A 1 115 ? -12.558 -20.288 34.792 1.00 52.03 115 ASN A CA 1
ATOM 933 C C . ASN A 1 115 ? -12.283 -18.778 34.896 1.00 52.03 115 ASN A C 1
ATOM 935 O O . ASN A 1 115 ? -11.680 -18.343 35.867 1.00 52.03 115 ASN A O 1
ATOM 939 N N . HIS A 1 116 ? -12.877 -17.944 34.036 1.00 47.28 116 HIS A N 1
ATOM 940 C CA . HIS A 1 116 ? -13.386 -16.659 34.540 1.00 47.28 116 HIS A CA 1
ATOM 941 C C . HIS A 1 116 ? -14.799 -16.365 34.029 1.00 47.28 116 HIS A C 1
ATOM 943 O O . HIS A 1 116 ? -15.055 -16.196 32.838 1.00 47.28 116 HIS A O 1
ATOM 949 N N . LYS A 1 117 ? -15.736 -16.359 34.980 1.00 49.97 117 LYS A N 1
ATOM 950 C CA . LYS A 1 117 ? -17.132 -15.964 34.824 1.00 49.97 117 LYS A CA 1
ATOM 951 C C . LYS A 1 117 ? -17.184 -14.435 34.924 1.00 49.97 117 LYS A C 1
ATOM 953 O O . LYS A 1 117 ? -16.785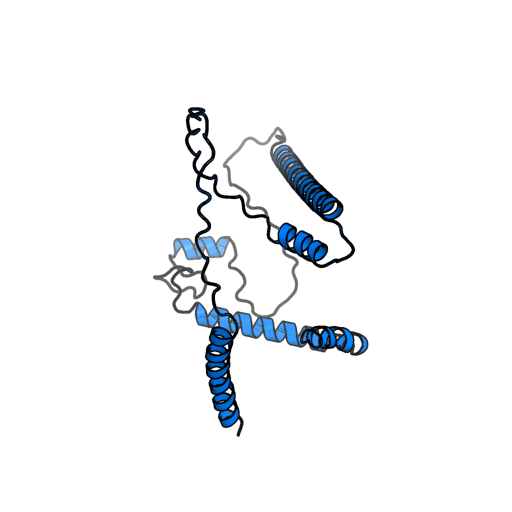 -13.878 35.940 1.00 49.97 117 LYS A O 1
ATOM 958 N N . GLY A 1 118 ? -17.681 -13.789 33.872 1.00 44.88 118 GLY A N 1
ATOM 959 C CA . GLY A 1 118 ? -17.828 -12.334 33.760 1.00 44.88 118 GLY A CA 1
ATOM 960 C C . GLY A 1 118 ? -16.788 -11.761 32.799 1.00 44.88 118 GLY A C 1
ATOM 961 O O . GLY A 1 118 ? -15.610 -12.049 32.902 1.00 44.88 118 GLY A O 1
ATOM 962 N N . GLY A 1 119 ? -17.114 -10.977 31.789 1.00 49.19 119 GLY A N 1
ATOM 963 C CA . GLY A 1 119 ? -18.353 -10.352 31.364 1.00 49.19 119 GLY A CA 1
ATOM 964 C C . GLY A 1 119 ? -17.933 -9.271 30.364 1.00 49.19 119 GLY A C 1
ATOM 965 O O . GLY A 1 119 ? -16.874 -8.673 30.520 1.00 49.19 119 GLY A O 1
ATOM 966 N N . GLY A 1 120 ? -18.742 -9.032 29.335 1.00 47.12 120 GLY A N 1
ATOM 967 C CA . GLY A 1 120 ? -18.637 -7.820 28.518 1.00 47.12 120 GLY A CA 1
ATOM 968 C C . GLY A 1 120 ? -17.556 -7.846 27.438 1.00 47.12 120 GLY A C 1
ATOM 969 O O . GLY A 1 120 ? -16.377 -7.599 27.669 1.00 47.12 120 GLY A O 1
ATOM 970 N N . GLY A 1 121 ? -17.993 -8.090 26.204 1.00 55.91 121 GLY A N 1
ATOM 971 C CA . GLY A 1 121 ? -17.145 -7.997 25.028 1.00 55.91 121 GLY A CA 1
ATOM 972 C C . GLY A 1 121 ? -16.581 -6.594 24.809 1.00 55.91 121 GLY A C 1
ATOM 973 O O . GLY A 1 121 ? -17.279 -5.590 24.919 1.00 55.91 121 GLY A O 1
ATOM 974 N N . ASN A 1 122 ? -15.325 -6.539 24.374 1.00 49.62 122 ASN A N 1
ATOM 975 C CA . ASN A 1 122 ? -14.844 -5.422 23.580 1.00 49.62 122 ASN A CA 1
ATOM 976 C C . ASN A 1 1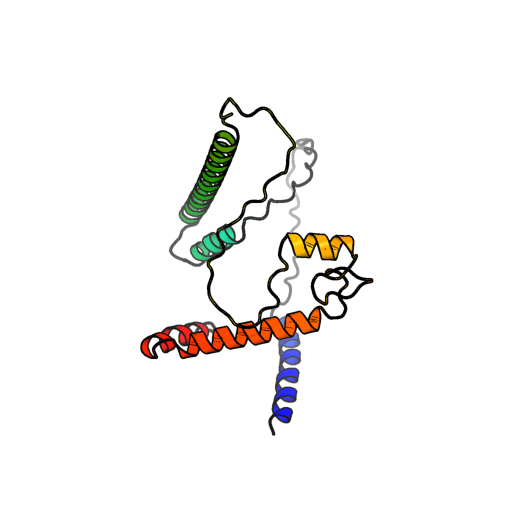22 ? -13.846 -5.939 22.541 1.00 49.62 122 ASN A C 1
ATOM 978 O O . ASN A 1 122 ? -12.858 -6.594 22.870 1.00 49.62 122 ASN A O 1
ATOM 982 N N . LYS A 1 123 ? -14.145 -5.699 21.261 1.00 49.72 123 LYS A N 1
ATOM 983 C CA . LYS A 1 123 ? -13.333 -6.124 20.115 1.00 49.72 123 LYS A CA 1
ATOM 984 C C . LYS A 1 123 ? -11.981 -5.403 20.166 1.00 49.72 123 LYS A C 1
ATOM 986 O O . LYS A 1 123 ? -11.872 -4.255 19.743 1.00 49.72 123 LYS A O 1
ATOM 991 N N . GLY A 1 124 ? -10.965 -6.086 20.690 1.00 44.72 124 GLY A N 1
ATOM 992 C CA . GLY A 1 124 ? -9.582 -5.620 20.745 1.00 44.72 124 GLY A CA 1
ATOM 993 C C . GLY A 1 124 ? -8.984 -5.484 19.347 1.00 44.72 124 GLY A C 1
ATOM 994 O O . GLY A 1 124 ? -8.703 -6.474 18.669 1.00 44.72 124 GLY A O 1
ATOM 995 N N . GLY A 1 125 ? -8.810 -4.236 18.916 1.00 49.44 125 GLY A N 1
ATOM 996 C CA . GLY A 1 125 ? -7.993 -3.872 17.770 1.00 49.44 125 GLY A CA 1
ATOM 997 C C . GLY A 1 125 ? -6.548 -4.310 17.987 1.00 49.44 125 GLY A C 1
ATOM 998 O O . GLY A 1 125 ? -6.003 -4.228 19.082 1.00 49.44 125 GLY A O 1
ATOM 999 N N . LYS A 1 126 ? -5.947 -4.813 16.916 1.00 50.47 126 LYS A N 1
ATOM 1000 C CA . LYS A 1 126 ? -4.588 -5.341 16.862 1.00 50.47 126 LYS A CA 1
ATOM 1001 C C . LYS A 1 126 ? -3.586 -4.206 17.124 1.00 50.47 126 LYS A C 1
ATOM 1003 O O . LYS A 1 126 ? -3.284 -3.439 16.214 1.00 50.47 126 LYS A O 1
ATOM 1008 N N . SER A 1 127 ? -3.091 -4.089 18.353 1.00 46.50 127 SER A N 1
ATOM 1009 C CA . SER A 1 127 ? -1.955 -3.230 18.690 1.00 46.50 127 SER A CA 1
ATOM 1010 C C . SER A 1 127 ? -0.698 -3.820 18.053 1.00 46.50 127 SER A C 1
ATOM 1012 O O . SER A 1 127 ? -0.167 -4.825 18.515 1.00 46.50 127 SER A O 1
ATOM 1014 N N . THR A 1 128 ? -0.237 -3.241 16.949 1.00 48.75 128 THR A N 1
ATOM 1015 C CA . THR A 1 128 ? 1.154 -3.419 16.517 1.00 48.75 128 THR A CA 1
ATOM 1016 C C . THR A 1 128 ? 2.062 -2.754 17.553 1.00 48.75 128 THR A C 1
ATOM 1018 O O . THR A 1 128 ? 1.735 -1.637 17.965 1.00 48.75 128 THR A O 1
ATOM 1021 N N . PRO A 1 129 ? 3.174 -3.379 17.978 1.00 47.25 129 PRO A N 1
ATOM 1022 C CA . PRO A 1 129 ? 4.105 -2.747 18.903 1.00 47.25 129 PRO A CA 1
ATOM 1023 C C . PRO A 1 129 ? 4.675 -1.492 18.238 1.00 47.25 129 PRO A C 1
ATOM 1025 O O . PRO A 1 129 ? 5.332 -1.562 17.200 1.00 47.25 129 PRO A O 1
ATOM 1028 N N . SER A 1 130 ? 4.348 -0.330 18.800 1.00 47.09 130 SER A N 1
ATOM 1029 C CA . SER A 1 130 ? 4.956 0.935 18.418 1.00 47.09 130 SER A CA 1
ATOM 1030 C C . SER A 1 130 ? 6.403 0.905 18.884 1.00 47.09 130 SER A C 1
ATOM 1032 O O . SER A 1 130 ? 6.664 0.953 20.084 1.00 47.09 130 SER A O 1
ATOM 1034 N N . SER A 1 131 ? 7.337 0.826 17.943 1.00 44.78 131 SER A N 1
ATOM 1035 C CA . SER A 1 131 ? 8.730 1.164 18.202 1.00 44.78 131 SER A CA 1
ATOM 1036 C C . SER A 1 131 ? 8.778 2.610 18.695 1.00 44.78 131 SER A C 1
ATOM 1038 O O . SER A 1 131 ? 8.527 3.551 17.937 1.00 44.78 131 SER A O 1
ATOM 1040 N N . SER A 1 132 ? 9.029 2.768 19.990 1.00 54.00 132 SER A N 1
ATOM 1041 C CA . SER A 1 132 ? 9.356 4.033 20.623 1.00 54.00 132 SER A CA 1
ATOM 1042 C C . SER A 1 132 ? 10.690 4.520 20.067 1.00 54.00 132 SER A C 1
ATOM 1044 O O . SER A 1 132 ? 11.738 3.953 20.367 1.00 54.00 132 SER A O 1
ATOM 1046 N N . SER A 1 133 ? 10.659 5.573 19.262 1.00 44.41 133 SER A N 1
ATOM 1047 C CA . SER A 1 133 ? 11.853 6.354 18.963 1.00 44.41 133 SER A CA 1
ATOM 1048 C C . SER A 1 133 ? 11.513 7.837 19.049 1.00 44.41 133 SER A C 1
ATOM 1050 O O . SER A 1 133 ? 10.514 8.305 18.502 1.00 44.41 133 SER A O 1
ATOM 1052 N N . ASN A 1 134 ? 12.361 8.503 19.817 1.00 47.62 134 ASN A N 1
ATOM 1053 C CA . ASN A 1 134 ? 12.267 9.812 20.435 1.00 47.62 134 ASN A CA 1
ATOM 1054 C C . ASN A 1 134 ? 11.858 11.013 19.561 1.00 47.62 134 ASN A C 1
ATOM 1056 O O . ASN A 1 134 ? 12.191 11.126 18.385 1.00 47.62 134 ASN A O 1
ATOM 1060 N N . SER A 1 135 ? 11.151 11.913 20.254 1.00 50.94 135 SER A N 1
ATOM 1061 C CA . SER A 1 135 ? 11.157 13.384 20.217 1.00 50.94 135 SER A CA 1
ATOM 1062 C C . SER A 1 135 ? 11.504 14.114 18.913 1.00 50.94 135 SER A C 1
ATOM 1064 O O . SER A 1 135 ? 12.659 14.268 18.529 1.00 50.94 135 SER A O 1
ATOM 1066 N N . GLY A 1 136 ? 10.465 14.714 18.336 1.00 45.66 136 GLY A N 1
ATOM 1067 C CA . GLY A 1 136 ? 10.548 15.770 17.333 1.00 45.66 136 GLY A CA 1
ATOM 1068 C C . GLY A 1 136 ? 9.138 16.157 16.907 1.00 45.66 136 GLY A C 1
ATOM 1069 O O . GLY A 1 136 ? 8.678 15.709 15.853 1.00 45.66 136 GLY A O 1
ATOM 1070 N N . THR A 1 137 ? 8.437 16.859 17.808 1.00 50.75 137 THR A N 1
ATOM 1071 C CA . THR A 1 137 ? 7.154 17.578 17.657 1.00 50.75 137 THR A CA 1
ATOM 1072 C C . THR A 1 137 ? 6.330 17.132 16.447 1.00 50.75 137 THR A C 1
ATOM 1074 O O . THR A 1 137 ? 6.131 17.852 15.474 1.00 50.75 137 THR A O 1
ATOM 1077 N N . ARG A 1 138 ? 5.889 15.872 16.449 1.00 56.09 138 ARG A N 1
ATOM 1078 C CA . ARG A 1 138 ? 4.820 15.432 15.551 1.00 56.09 138 ARG A CA 1
ATOM 1079 C C . ARG A 1 138 ? 3.519 15.761 16.270 1.00 56.09 138 ARG A C 1
ATOM 1081 O O . ARG A 1 138 ? 3.390 15.326 17.415 1.00 56.09 138 ARG A O 1
ATOM 1088 N N . PRO A 1 139 ? 2.523 16.407 15.641 1.00 61.00 139 PRO A N 1
ATOM 1089 C CA . PRO A 1 139 ? 1.150 16.111 16.012 1.00 61.00 139 PRO A CA 1
ATOM 1090 C C . PRO A 1 139 ? 0.972 14.615 15.740 1.00 61.00 139 PRO A C 1
ATOM 1092 O O . PRO A 1 139 ? 0.846 14.169 14.597 1.00 61.00 139 PRO A O 1
ATOM 1095 N N . GLY A 1 140 ? 1.152 13.818 16.793 1.00 66.25 140 GLY A N 1
ATOM 1096 C CA . GLY A 1 140 ? 1.055 12.373 16.727 1.00 66.25 140 GLY A CA 1
ATOM 1097 C C . GLY A 1 140 ? -0.300 11.992 16.154 1.00 66.25 140 GLY A C 1
ATOM 1098 O O . GLY A 1 140 ? -1.283 12.722 16.291 1.00 66.25 140 GLY A O 1
ATOM 1099 N N . LYS A 1 141 ? -0.355 10.831 15.500 1.00 76.06 141 LYS A N 1
ATOM 1100 C CA . LYS A 1 141 ? -1.641 10.225 15.158 1.00 76.06 141 LYS A CA 1
ATOM 1101 C C . LYS A 1 141 ? -2.448 10.174 16.462 1.00 76.06 141 LYS A C 1
ATOM 1103 O O . LYS A 1 141 ? -1.918 9.610 17.423 1.00 76.06 141 LYS A O 1
ATOM 1108 N N . PRO A 1 142 ? -3.635 10.808 16.532 1.00 82.56 142 PRO A N 1
ATOM 1109 C CA . PRO A 1 142 ? -4.340 10.953 17.795 1.00 82.56 142 PRO A CA 1
ATOM 1110 C C . PRO A 1 142 ? -4.535 9.571 18.404 1.00 82.56 142 PRO A C 1
ATOM 1112 O O . PRO A 1 142 ? -4.846 8.606 17.695 1.00 82.56 142 PRO A O 1
ATOM 1115 N N . SER A 1 143 ? -4.280 9.456 19.705 1.00 88.00 143 SER A N 1
ATOM 1116 C CA . SER A 1 143 ? -4.433 8.176 20.398 1.00 88.00 143 SER A CA 1
ATOM 1117 C C . SER A 1 143 ? -5.873 7.672 20.254 1.00 88.00 143 SER A C 1
ATOM 1119 O O . SER A 1 143 ? -6.795 8.455 20.036 1.00 88.00 143 SER A O 1
ATOM 1121 N N . ALA A 1 144 ? -6.121 6.368 20.402 1.00 88.25 144 ALA A N 1
ATOM 1122 C CA . ALA A 1 144 ? -7.485 5.837 20.280 1.00 88.25 144 ALA A CA 1
ATOM 1123 C C . ALA A 1 144 ? -8.479 6.501 21.261 1.00 88.25 144 ALA A C 1
ATOM 1125 O O . ALA A 1 144 ? -9.658 6.650 20.938 1.00 88.25 144 ALA A O 1
ATOM 1126 N N . ALA A 1 145 ? -8.006 6.929 22.437 1.00 89.69 145 ALA A N 1
ATOM 1127 C CA . ALA A 1 145 ? -8.797 7.690 23.403 1.00 89.69 145 ALA A CA 1
ATOM 1128 C C . ALA A 1 145 ? -9.092 9.117 22.910 1.00 89.69 145 ALA A C 1
ATOM 1130 O O . ALA A 1 145 ? -10.227 9.584 22.990 1.00 89.69 145 ALA A O 1
ATOM 1131 N N . GLU A 1 146 ? -8.095 9.783 22.330 1.00 89.62 146 GLU A N 1
ATOM 1132 C CA . GLU A 1 146 ? -8.234 11.120 21.753 1.00 89.62 146 GLU A CA 1
ATOM 1133 C C . GLU A 1 146 ? -9.142 11.117 20.518 1.00 89.62 146 GLU A C 1
ATOM 1135 O O . GLU A 1 146 ? -9.995 11.987 20.384 1.00 89.62 146 GLU A O 1
ATOM 1140 N N . ILE A 1 147 ? -9.054 10.087 19.668 1.00 91.56 147 ILE A N 1
ATOM 1141 C CA . ILE A 1 147 ? -9.975 9.886 18.543 1.00 91.56 147 ILE A CA 1
ATOM 1142 C C . ILE A 1 147 ? -11.414 9.794 19.051 1.00 91.56 147 ILE A C 1
ATOM 1144 O O . ILE A 1 147 ? -12.291 10.459 18.507 1.00 91.56 147 ILE A O 1
ATOM 1148 N N . LYS A 1 148 ? -11.674 9.005 20.103 1.00 93.38 148 LYS A N 1
ATOM 1149 C CA . LYS A 1 148 ? -13.018 8.898 20.694 1.00 93.38 148 LYS A CA 1
ATOM 1150 C C . LYS A 1 148 ? -13.509 10.239 21.241 1.00 93.38 148 LYS A C 1
ATOM 1152 O O . LYS A 1 148 ? -14.675 10.567 21.044 1.00 93.38 148 LYS A O 1
ATOM 1157 N N . LYS A 1 149 ? -12.634 11.016 21.887 1.00 94.50 149 LYS A N 1
ATOM 1158 C CA . LYS A 1 149 ? -12.963 12.351 22.407 1.00 94.50 149 LYS A CA 1
ATOM 1159 C C . LYS A 1 149 ? -13.309 13.326 21.277 1.00 94.50 149 LYS A C 1
ATOM 1161 O O . LYS A 1 149 ? -14.385 13.907 21.300 1.00 94.50 149 LYS A O 1
ATOM 1166 N N . LEU A 1 150 ? -12.463 13.423 20.252 1.00 92.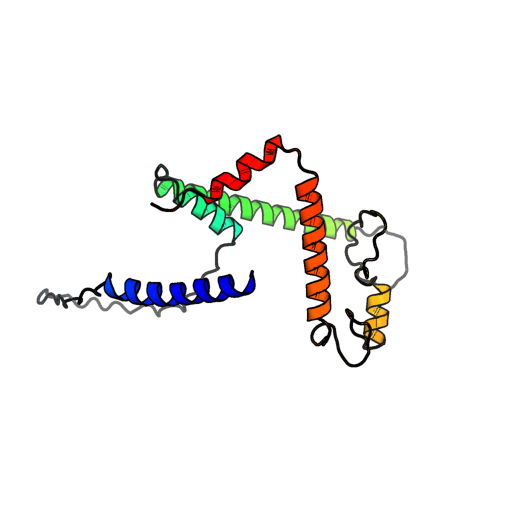94 150 LEU A N 1
ATOM 1167 C CA . LEU A 1 150 ? -12.690 14.285 19.086 1.00 92.94 150 LEU A CA 1
ATOM 1168 C C . LEU A 1 150 ? -13.961 13.896 18.321 1.00 92.94 150 LEU A C 1
ATOM 1170 O O . LEU A 1 150 ? -14.700 14.768 17.877 1.00 92.94 150 LEU A O 1
ATOM 1174 N N . LEU A 1 151 ? -14.249 12.595 18.215 1.00 93.19 151 LEU A N 1
ATOM 1175 C CA . LEU A 1 151 ? -15.470 12.102 17.581 1.00 93.19 151 LEU A CA 1
ATOM 1176 C C . LEU A 1 151 ? -16.719 12.458 18.404 1.00 93.19 151 LEU A C 1
ATOM 1178 O O . LEU A 1 151 ? -17.718 12.875 17.827 1.00 93.19 151 LEU A O 1
ATOM 1182 N N . LYS A 1 152 ? -16.651 12.342 19.739 1.00 95.38 152 LYS A N 1
ATOM 1183 C CA . LYS A 1 152 ? -17.734 12.748 20.653 1.00 95.38 152 LYS A CA 1
ATOM 1184 C C . LYS A 1 152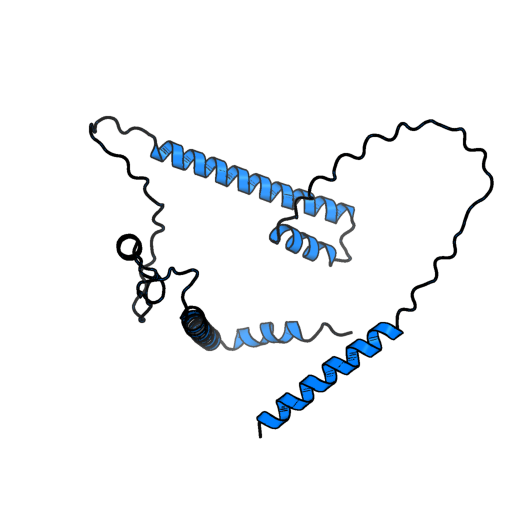 ? -17.976 14.261 20.618 1.00 95.38 152 LYS A C 1
ATOM 1186 O O . LYS A 1 152 ? -19.115 14.693 20.722 1.00 95.38 152 LYS A O 1
ATOM 1191 N N . GLU A 1 153 ? -16.916 15.047 20.459 1.00 94.94 153 GLU A N 1
ATOM 1192 C CA . GLU A 1 153 ? -16.960 16.513 20.395 1.00 94.94 153 GLU A CA 1
ATOM 1193 C C . GLU A 1 153 ? -17.255 17.057 18.985 1.00 94.94 153 GLU A C 1
ATOM 1195 O O . GLU A 1 153 ? -17.357 18.270 18.816 1.00 94.94 153 GLU A O 1
ATOM 1200 N N . GLY A 1 154 ? -17.363 16.199 17.961 1.00 94.81 154 GLY A N 1
ATOM 1201 C CA . GLY A 1 154 ? -17.582 16.633 16.576 1.00 94.81 154 GLY A CA 1
ATOM 1202 C C . GLY A 1 154 ? -16.439 17.484 16.006 1.00 94.81 154 GLY A C 1
ATOM 1203 O O . GLY A 1 154 ? -16.672 18.351 15.163 1.00 94.81 154 GLY A O 1
ATOM 1204 N N . ARG A 1 155 ? -15.208 17.263 16.483 1.00 96.19 155 ARG A N 1
ATOM 1205 C CA . ARG A 1 155 ? -14.007 18.015 16.098 1.00 96.19 155 ARG A CA 1
ATOM 1206 C C . ARG A 1 155 ? -13.226 17.324 14.985 1.00 96.19 155 ARG A C 1
ATOM 1208 O O . ARG A 1 155 ? -13.161 16.096 14.898 1.00 96.19 155 ARG A O 1
ATOM 1215 N N . CYS A 1 156 ? -12.566 18.120 14.156 1.00 94.31 156 CYS A N 1
ATOM 1216 C CA . CYS A 1 156 ? -11.709 17.640 13.085 1.00 94.31 156 CYS A CA 1
ATOM 1217 C C . CYS A 1 156 ? -10.456 16.936 13.625 1.00 94.31 156 CYS A C 1
ATOM 1219 O O . CYS A 1 156 ? -9.750 17.452 14.485 1.00 94.31 156 CYS A O 1
ATOM 1221 N N . PHE A 1 157 ? -10.107 15.779 13.058 1.00 92.75 157 PHE A N 1
ATOM 1222 C CA . PHE A 1 157 ? -8.901 15.034 13.454 1.00 92.75 157 PHE A CA 1
ATOM 1223 C C . PHE A 1 157 ? -7.580 15.681 13.012 1.00 92.75 157 PHE A C 1
ATOM 1225 O O . PHE A 1 157 ? -6.525 15.248 13.467 1.00 92.75 157 PHE A O 1
ATOM 1232 N N . ILE A 1 158 ? -7.632 16.670 12.110 1.00 90.81 158 ILE A N 1
ATOM 1233 C CA . ILE A 1 158 ? -6.455 17.397 11.619 1.00 90.81 158 ILE A CA 1
ATOM 1234 C C . ILE A 1 158 ? -6.255 18.687 12.421 1.00 90.81 158 ILE A C 1
ATOM 1236 O O . ILE A 1 158 ? -5.254 18.808 13.118 1.00 90.81 158 ILE A O 1
ATOM 1240 N N . CYS A 1 159 ? -7.198 19.633 12.346 1.00 91.00 159 CYS A N 1
ATOM 1241 C CA . CYS A 1 159 ? -7.052 20.953 12.976 1.00 91.00 159 CYS A CA 1
ATOM 1242 C C . CYS A 1 159 ? -7.706 21.072 14.362 1.00 91.00 159 CYS A C 1
ATOM 1244 O O . CYS A 1 159 ? -7.514 22.083 15.023 1.00 91.00 159 CYS A O 1
ATOM 1246 N N . ARG A 1 160 ? -8.449 20.054 14.827 1.00 92.00 160 ARG A N 1
ATOM 1247 C CA . ARG A 1 160 ? -9.139 20.018 16.138 1.00 92.00 160 ARG A CA 1
ATOM 1248 C C . ARG A 1 160 ? -10.251 21.059 16.330 1.00 92.00 160 ARG A C 1
ATOM 1250 O O . ARG A 1 160 ? -10.783 21.170 17.430 1.00 92.00 160 ARG A O 1
ATOM 1257 N N . GLU A 1 161 ? -10.653 21.752 15.272 1.00 94.38 161 GLU A N 1
ATOM 1258 C CA . GLU A 1 161 ? -11.787 22.683 15.272 1.00 94.38 161 GLU A CA 1
ATOM 1259 C C . GLU A 1 161 ? -13.122 21.935 15.126 1.00 94.38 161 GLU A C 1
ATOM 1261 O O . GLU A 1 161 ? -13.180 20.841 14.558 1.00 94.38 161 GLU A O 1
ATOM 1266 N N . VAL A 1 162 ? -14.202 22.513 15.656 1.00 96.12 162 VAL A N 1
ATOM 1267 C CA . VAL A 1 162 ? -15.572 21.986 15.524 1.00 96.12 162 VAL A CA 1
ATOM 1268 C C . VAL A 1 162 ? -16.183 22.340 14.161 1.00 96.12 162 VAL A C 1
ATOM 1270 O O . VAL A 1 162 ? -15.722 23.247 13.474 1.00 96.12 162 VAL A O 1
ATOM 1273 N N . GLY A 1 163 ? -17.243 21.628 13.767 1.00 95.56 163 GLY A N 1
ATOM 1274 C CA . GLY A 1 163 ? -18.063 21.969 12.593 1.00 95.56 163 GLY A CA 1
ATOM 1275 C C . GLY A 1 163 ? -17.682 21.252 11.296 1.00 95.56 163 GLY A C 1
ATOM 1276 O O . GLY A 1 163 ? -18.442 21.287 10.332 1.00 95.56 163 GLY A O 1
ATOM 1277 N N . HIS A 1 164 ? -16.555 20.537 11.264 1.00 95.69 164 HIS A N 1
ATOM 1278 C CA . HIS A 1 164 ? -16.170 19.715 10.118 1.00 95.69 164 HIS A CA 1
ATOM 1279 C C . HIS A 1 164 ? -15.392 18.460 10.535 1.00 95.69 164 HIS A C 1
ATOM 1281 O O . HIS A 1 164 ? -14.785 18.381 11.601 1.00 95.69 164 HIS A O 1
ATOM 1287 N N . GLN A 1 165 ? -15.393 17.452 9.661 1.00 94.19 165 GLN A N 1
ATOM 1288 C CA . GLN A 1 165 ? -14.595 16.235 9.829 1.00 94.19 165 GLN A CA 1
ATOM 1289 C C . GLN A 1 165 ? -13.329 16.278 8.967 1.00 94.19 165 GLN A C 1
ATOM 1291 O O . GLN A 1 165 ? -13.215 17.081 8.048 1.00 94.19 165 GLN A O 1
ATOM 1296 N N . ASN A 1 166 ? -12.406 15.340 9.198 1.00 90.94 166 ASN A N 1
ATOM 1297 C CA . ASN A 1 166 ? -11.136 15.206 8.465 1.00 90.94 166 ASN A CA 1
ATOM 1298 C C . ASN A 1 166 ? -11.288 15.267 6.923 1.00 90.94 166 ASN A C 1
ATOM 1300 O O . ASN A 1 166 ? -10.448 15.833 6.228 1.00 90.94 166 ASN A O 1
ATOM 1304 N N . ARG A 1 167 ? -12.391 14.735 6.377 1.00 92.25 167 ARG A N 1
ATOM 1305 C CA . ARG A 1 167 ? -12.670 14.774 4.930 1.00 92.25 167 ARG A CA 1
ATOM 1306 C C . ARG A 1 167 ? -12.912 16.189 4.391 1.00 92.25 167 ARG A C 1
ATOM 1308 O O . ARG A 1 167 ? -12.506 16.452 3.267 1.00 92.25 167 ARG A O 1
ATOM 1315 N N . ASN A 1 168 ? -13.488 17.070 5.208 1.00 94.19 168 ASN A N 1
ATOM 1316 C CA . ASN A 1 168 ? -13.879 18.437 4.855 1.00 94.19 168 ASN A CA 1
ATOM 1317 C C . ASN A 1 168 ? -13.038 19.476 5.618 1.00 94.19 168 ASN A C 1
ATOM 1319 O O . ASN A 1 168 ? -13.526 20.552 5.942 1.00 94.19 168 ASN A O 1
ATOM 1323 N N . CYS A 1 169 ? -11.793 19.139 5.970 1.00 94.50 169 CYS A N 1
ATOM 1324 C CA . CYS A 1 169 ? -10.911 20.067 6.670 1.00 94.50 169 CYS A CA 1
ATOM 1325 C C . CYS A 1 169 ? -10.418 21.166 5.713 1.00 94.50 169 CYS A C 1
ATOM 1327 O O . CYS A 1 169 ? -9.709 20.834 4.760 1.00 94.50 169 CYS A O 1
ATOM 1329 N N . PRO A 1 170 ? -10.712 22.455 5.966 1.00 94.94 170 PRO A N 1
ATOM 1330 C CA . PRO A 1 170 ? -10.234 23.551 5.118 1.00 94.94 170 PRO A CA 1
ATOM 1331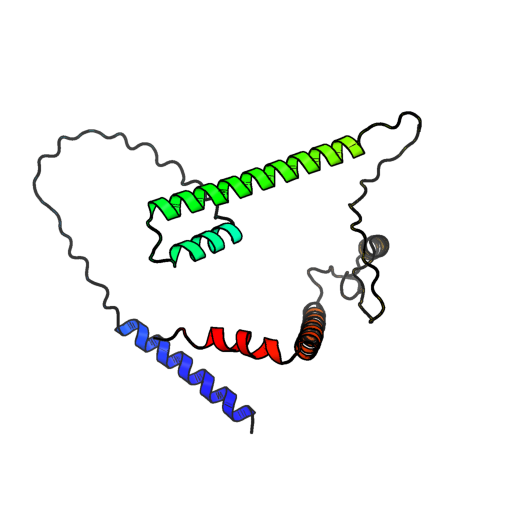 C C . PRO A 1 170 ? -8.709 23.712 5.196 1.00 94.94 170 PRO A C 1
ATOM 1333 O O . PRO A 1 170 ? -8.070 24.164 4.255 1.00 94.94 170 PRO A O 1
ATOM 1336 N N . ASN A 1 171 ? -8.099 23.273 6.300 1.00 92.56 171 ASN A N 1
ATOM 1337 C CA . ASN A 1 171 ? -6.655 23.334 6.519 1.00 92.56 171 ASN A CA 1
ATOM 1338 C C . ASN A 1 171 ? -5.908 22.076 6.033 1.00 92.56 171 ASN A C 1
ATOM 1340 O O . ASN A 1 171 ? -4.727 21.904 6.336 1.00 92.56 171 ASN A O 1
ATOM 1344 N N . LYS A 1 172 ? -6.563 21.178 5.284 1.00 89.81 172 LYS A N 1
ATOM 1345 C CA . LYS A 1 172 ? -5.965 19.907 4.844 1.00 89.81 172 LYS A CA 1
ATOM 1346 C C . LYS A 1 172 ? -4.731 20.108 3.963 1.00 89.81 172 LYS A C 1
ATOM 1348 O O . LYS A 1 172 ? -3.741 19.402 4.141 1.00 89.81 172 LYS A O 1
ATOM 1353 N N . ASP A 1 173 ? -4.772 21.077 3.055 1.00 89.25 173 ASP A N 1
ATOM 1354 C CA . ASP A 1 173 ? -3.681 21.303 2.103 1.00 89.25 173 ASP A CA 1
ATOM 1355 C C . ASP A 1 173 ? -2.434 21.868 2.774 1.00 89.25 173 ASP A C 1
ATOM 1357 O O . ASP A 1 173 ? -1.324 21.469 2.432 1.00 89.25 173 ASP A O 1
ATOM 1361 N N . LYS A 1 174 ? -2.608 22.731 3.781 1.00 88.12 174 LYS A N 1
ATOM 1362 C CA . LYS A 1 174 ? -1.499 23.252 4.592 1.00 88.12 174 LYS A CA 1
ATOM 1363 C C . LYS A 1 174 ? -0.770 22.111 5.299 1.00 88.12 174 LYS A C 1
ATOM 1365 O O . LYS A 1 174 ? 0.432 21.954 5.140 1.00 88.12 174 LYS A O 1
ATOM 1370 N N . VAL A 1 175 ? -1.524 21.230 5.958 1.00 85.62 175 VAL A N 1
ATOM 1371 C CA . VAL A 1 175 ? -0.954 20.075 6.667 1.00 85.62 175 VAL A CA 1
ATOM 1372 C C . VAL A 1 175 ? -0.262 19.093 5.718 1.00 85.62 175 VAL A C 1
ATOM 1374 O O . VAL A 1 175 ? 0.749 18.499 6.089 1.00 85.62 175 VAL A O 1
ATOM 1377 N N . ASN A 1 176 ? -0.766 18.919 4.494 1.00 85.19 176 ASN A N 1
ATOM 1378 C CA . ASN A 1 176 ? -0.083 18.102 3.490 1.00 85.19 176 ASN A CA 1
ATOM 1379 C C . ASN A 1 176 ? 1.240 18.737 3.049 1.00 85.19 176 ASN A C 1
ATOM 1381 O O . ASN A 1 176 ? 2.243 18.033 3.020 1.00 85.19 176 ASN A O 1
ATOM 1385 N N . LYS A 1 177 ? 1.267 20.049 2.783 1.00 88.94 177 LYS A N 1
ATOM 1386 C CA . LYS A 1 177 ? 2.499 20.768 2.422 1.00 88.94 177 LYS A CA 1
ATOM 1387 C C . LYS A 1 177 ? 3.555 20.673 3.519 1.00 88.94 177 LYS A C 1
ATOM 1389 O O . LYS A 1 177 ? 4.685 20.302 3.225 1.00 88.94 177 LYS A O 1
ATOM 1394 N N . ASP A 1 178 ? 3.177 20.908 4.773 1.00 85.06 178 ASP A N 1
ATOM 1395 C CA . ASP A 1 178 ? 4.098 20.805 5.912 1.00 85.06 178 ASP A CA 1
ATOM 1396 C C . ASP A 1 178 ? 4.637 19.375 6.072 1.00 85.06 178 ASP A C 1
ATOM 1398 O O . ASP A 1 178 ? 5.812 19.153 6.373 1.00 85.06 178 ASP A O 1
ATOM 1402 N N . ARG A 1 179 ? 3.777 18.373 5.845 1.00 84.88 179 ARG A N 1
ATOM 1403 C CA . ARG A 1 179 ? 4.175 16.963 5.868 1.00 84.88 179 ARG A CA 1
ATOM 1404 C C . ARG A 1 179 ? 5.162 16.648 4.748 1.00 84.88 179 ARG A C 1
ATOM 1406 O O . ARG A 1 179 ? 6.135 15.945 5.005 1.00 84.88 179 ARG A O 1
ATOM 1413 N N . ASP A 1 180 ? 4.900 17.122 3.538 1.00 84.88 180 ASP A N 1
ATOM 1414 C CA . ASP A 1 180 ? 5.719 16.833 2.366 1.00 84.88 180 ASP A CA 1
ATOM 1415 C C . ASP A 1 180 ? 7.079 17.549 2.464 1.00 84.88 180 ASP A C 1
ATOM 1417 O O . ASP A 1 180 ? 8.106 16.911 2.243 1.00 84.88 180 ASP A O 1
ATOM 1421 N N . ALA A 1 181 ? 7.114 18.799 2.944 1.00 90.44 181 ALA A N 1
ATOM 1422 C CA . ALA A 1 181 ? 8.352 19.524 3.251 1.00 90.44 181 ALA A CA 1
ATOM 1423 C C . ALA A 1 181 ? 9.215 18.781 4.284 1.00 90.44 181 ALA A C 1
ATOM 1425 O O . ALA A 1 181 ? 10.419 18.617 4.111 1.00 90.44 181 ALA A O 1
ATOM 1426 N N . ARG A 1 182 ? 8.593 18.235 5.334 1.00 86.12 182 ARG A N 1
ATOM 1427 C CA . ARG A 1 182 ? 9.302 17.414 6.323 1.00 86.12 182 ARG A CA 1
ATOM 1428 C C . ARG A 1 182 ? 9.809 16.090 5.746 1.00 86.12 182 ARG A C 1
ATOM 1430 O O . ARG A 1 182 ? 10.873 15.620 6.139 1.00 86.12 182 ARG A O 1
ATOM 1437 N N . ILE A 1 183 ? 9.035 15.439 4.874 1.00 87.81 183 ILE A N 1
ATOM 1438 C CA . ILE A 1 183 ? 9.480 14.214 4.190 1.00 87.81 183 ILE A CA 1
ATOM 1439 C C . ILE A 1 183 ? 10.710 14.523 3.336 1.00 87.81 183 ILE A C 1
ATOM 1441 O O . ILE A 1 183 ? 11.664 13.748 3.361 1.00 87.81 183 ILE A O 1
ATOM 1445 N N . GLN A 1 184 ? 10.698 15.657 2.638 1.00 92.06 184 GLN A N 1
ATOM 1446 C CA . GLN A 1 184 ? 11.826 16.127 1.848 1.00 92.06 184 GLN A CA 1
ATOM 1447 C C . GLN A 1 184 ? 13.064 16.380 2.721 1.00 92.06 184 GLN A C 1
ATOM 1449 O O . GLN A 1 184 ? 14.120 15.841 2.417 1.00 92.06 184 GLN A O 1
ATOM 1454 N N . GLU A 1 185 ? 12.924 17.066 3.858 1.00 94.00 185 GLU A N 1
ATOM 1455 C CA . GLU A 1 185 ? 14.033 17.290 4.801 1.00 94.00 185 GLU A CA 1
ATOM 1456 C C . GLU A 1 185 ? 14.652 15.967 5.299 1.00 94.00 185 GLU A C 1
ATOM 1458 O O . GLU A 1 185 ? 15.871 15.814 5.386 1.00 94.00 185 GLU A O 1
ATOM 1463 N N . ILE A 1 186 ? 13.816 14.970 5.612 1.00 89.88 186 ILE A N 1
ATOM 1464 C CA . ILE A 1 186 ? 14.288 13.639 6.025 1.00 89.88 186 ILE A CA 1
ATOM 1465 C C . ILE A 1 186 ? 15.031 12.945 4.876 1.00 89.88 186 ILE A C 1
ATOM 1467 O O . ILE A 1 186 ? 16.051 12.299 5.120 1.00 89.88 186 ILE A O 1
ATOM 1471 N N . ALA A 1 187 ? 14.528 13.059 3.646 1.00 90.75 187 ALA A N 1
ATOM 1472 C CA . ALA A 1 187 ? 15.164 12.481 2.469 1.00 90.75 187 ALA A CA 1
ATOM 1473 C C . ALA A 1 187 ? 16.527 13.130 2.192 1.00 90.75 187 ALA A C 1
ATOM 1475 O O . ALA A 1 187 ? 17.503 12.416 1.991 1.00 90.75 187 ALA A O 1
ATOM 1476 N N . GLU A 1 188 ? 16.621 14.457 2.266 1.00 93.06 188 GLU A N 1
ATOM 1477 C CA . GLU A 1 188 ? 17.873 15.205 2.109 1.00 93.06 188 GLU A CA 1
ATOM 1478 C C . GLU A 1 188 ? 18.893 14.819 3.184 1.00 93.06 188 GLU A C 1
ATOM 1480 O O . GLU A 1 188 ? 20.046 14.532 2.870 1.00 93.06 188 GLU A O 1
ATOM 1485 N N . ARG A 1 189 ? 18.461 14.697 4.445 1.00 92.50 189 ARG A N 1
ATOM 1486 C CA . ARG A 1 189 ? 19.320 14.226 5.542 1.00 92.50 189 ARG A CA 1
ATOM 1487 C C . ARG A 1 189 ? 19.824 12.800 5.325 1.00 92.50 189 ARG A C 1
ATOM 1489 O O . ARG A 1 189 ? 20.943 12.480 5.713 1.00 92.50 189 ARG A O 1
ATOM 1496 N N . TYR A 1 190 ? 18.991 11.935 4.752 1.00 91.69 190 TYR A N 1
ATOM 1497 C CA . TYR A 1 190 ? 19.384 10.571 4.414 1.00 91.69 190 TYR A CA 1
ATOM 1498 C C . TYR A 1 190 ? 20.387 10.550 3.261 1.00 91.69 190 TYR A C 1
ATOM 1500 O O . TYR A 1 190 ? 21.398 9.871 3.362 1.00 91.69 190 TYR A O 1
ATOM 1508 N N . ILE A 1 191 ? 20.156 11.329 2.202 1.00 89.81 191 ILE A N 1
ATOM 1509 C CA . ILE A 1 191 ? 21.095 11.458 1.080 1.00 89.81 191 ILE A CA 1
ATOM 1510 C C . ILE A 1 191 ? 22.448 11.979 1.579 1.00 89.81 191 ILE A C 1
ATOM 1512 O O . ILE A 1 191 ? 23.479 11.411 1.237 1.00 89.81 191 ILE A O 1
ATOM 1516 N N . ALA A 1 192 ? 22.443 12.992 2.447 1.00 90.75 192 ALA A N 1
ATOM 1517 C CA . ALA A 1 192 ? 23.655 13.570 3.023 1.00 90.75 192 ALA A CA 1
ATOM 1518 C C . ALA A 1 192 ? 24.433 12.613 3.946 1.00 90.75 192 ALA A C 1
ATOM 1520 O O . ALA A 1 192 ? 25.610 12.848 4.201 1.00 90.75 192 ALA A O 1
ATOM 1521 N N . SER A 1 193 ? 23.801 11.555 4.471 1.00 90.12 193 SER A N 1
ATOM 1522 C CA . SER A 1 193 ? 24.473 10.564 5.321 1.00 90.12 193 SER A CA 1
ATOM 1523 C C . SER A 1 193 ? 25.008 9.352 4.556 1.00 90.12 193 SER A C 1
ATOM 1525 O O . SER A 1 193 ? 25.667 8.500 5.157 1.00 90.12 193 SER A O 1
ATOM 1527 N N . LEU A 1 194 ? 24.754 9.255 3.247 1.00 86.44 194 LEU A N 1
ATOM 1528 C CA . LEU A 1 194 ? 25.315 8.193 2.419 1.00 86.44 194 LEU A CA 1
ATOM 1529 C C . LEU A 1 194 ? 26.798 8.486 2.115 1.00 86.44 194 LEU A C 1
ATOM 1531 O O . LEU A 1 194 ? 27.125 9.602 1.720 1.00 86.44 194 LEU A O 1
ATOM 1535 N N . PRO A 1 195 ? 27.708 7.505 2.271 1.00 87.75 195 PRO A N 1
ATOM 1536 C CA . PRO A 1 195 ? 29.104 7.664 1.870 1.00 87.75 195 PRO A CA 1
ATOM 1537 C C . PRO A 1 195 ? 29.215 7.881 0.351 1.00 87.75 195 PRO A C 1
ATOM 1539 O O . PRO A 1 195 ? 28.504 7.232 -0.424 1.00 87.75 195 PRO A O 1
ATOM 1542 N N . ASN A 1 196 ? 30.121 8.778 -0.058 1.00 72.69 196 ASN A N 1
ATOM 1543 C CA . ASN A 1 196 ? 30.286 9.237 -1.447 1.00 72.69 196 ASN A CA 1
ATOM 1544 C C . ASN A 1 196 ? 30.472 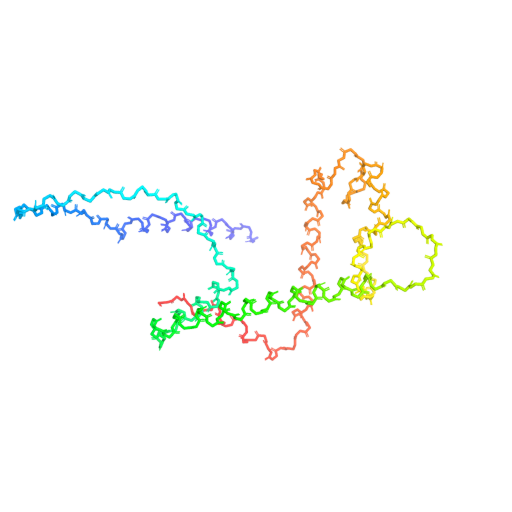8.091 -2.460 1.00 72.69 196 ASN A C 1
ATOM 1546 O O . ASN A 1 196 ? 29.964 8.175 -3.575 1.00 72.69 196 ASN A O 1
ATOM 1550 N N . ASP A 1 197 ? 31.084 6.981 -2.049 1.00 67.38 197 ASP A N 1
ATOM 1551 C CA . ASP A 1 197 ? 31.444 5.856 -2.924 1.00 67.38 197 ASP A CA 1
ATOM 1552 C C . ASP A 1 197 ? 30.236 5.085 -3.510 1.00 67.38 197 ASP A C 1
ATOM 1554 O O . ASP A 1 197 ? 30.409 4.207 -4.352 1.00 67.38 197 ASP A O 1
ATOM 1558 N N . ARG A 1 198 ? 28.995 5.377 -3.080 1.00 58.47 198 ARG A N 1
ATOM 1559 C CA . ARG A 1 198 ? 27.760 4.752 -3.613 1.00 58.47 198 ARG A CA 1
ATOM 1560 C C . ARG A 1 198 ? 26.863 5.687 -4.424 1.00 58.47 198 ARG A C 1
ATOM 1562 O O . ARG A 1 198 ? 25.843 5.223 -4.935 1.00 58.47 198 ARG A O 1
ATOM 1569 N N . VAL A 1 199 ? 27.186 6.976 -4.530 1.00 58.81 199 VAL A N 1
ATOM 1570 C CA . VAL A 1 199 ? 26.278 7.965 -5.140 1.00 58.81 199 VAL A CA 1
ATOM 1571 C C . VAL A 1 199 ? 26.366 7.956 -6.674 1.00 58.81 199 VAL A C 1
ATOM 1573 O O . VAL A 1 199 ? 25.352 8.162 -7.341 1.00 58.81 199 VAL A O 1
ATOM 1576 N N . GLU A 1 200 ? 27.525 7.623 -7.249 1.00 59.34 200 GLU A N 1
ATOM 1577 C CA . GLU A 1 200 ? 27.745 7.686 -8.705 1.00 59.34 200 GLU A CA 1
ATOM 1578 C C . GLU A 1 200 ? 27.036 6.572 -9.506 1.00 59.34 200 GLU A C 1
ATOM 1580 O O . GLU A 1 200 ? 26.677 6.775 -10.666 1.00 59.34 200 GLU A O 1
ATOM 1585 N N . ASP A 1 201 ? 26.733 5.418 -8.896 1.00 58.06 201 ASP A N 1
ATOM 1586 C CA . ASP A 1 201 ? 26.072 4.293 -9.593 1.00 58.06 201 ASP A CA 1
ATOM 1587 C C . ASP A 1 201 ? 24.534 4.457 -9.705 1.00 58.06 201 ASP A C 1
ATOM 1589 O O . ASP A 1 201 ? 23.856 3.738 -10.448 1.00 58.06 201 ASP A O 1
ATOM 1593 N N . MET A 1 202 ? 23.943 5.424 -8.989 1.00 57.88 202 MET A N 1
ATOM 1594 C CA . MET A 1 202 ? 22.495 5.683 -9.042 1.00 57.88 202 MET A CA 1
ATOM 1595 C C . MET A 1 202 ? 22.091 6.797 -10.013 1.00 57.88 202 MET A C 1
ATOM 1597 O O . MET A 1 202 ? 20.975 6.759 -10.532 1.00 57.88 202 MET A O 1
ATOM 1601 N N . THR A 1 203 ? 22.961 7.766 -10.300 1.00 62.12 203 THR A N 1
ATOM 1602 C CA . THR A 1 203 ? 22.640 8.891 -11.198 1.00 62.12 203 THR A CA 1
ATOM 1603 C C . THR A 1 203 ? 22.862 8.565 -12.678 1.00 62.12 203 THR A C 1
ATOM 1605 O O . THR A 1 203 ? 22.180 9.142 -13.522 1.00 62.12 203 THR A O 1
ATOM 1608 N N . ASN A 1 204 ? 23.712 7.584 -13.007 1.00 56.19 204 ASN A N 1
ATOM 1609 C CA . ASN A 1 204 ? 24.023 7.220 -14.398 1.00 56.19 204 ASN A CA 1
ATOM 1610 C C . ASN A 1 204 ? 22.977 6.331 -15.101 1.00 56.19 204 ASN A C 1
ATOM 1612 O O . ASN A 1 204 ? 22.980 6.234 -16.323 1.00 56.19 204 ASN A O 1
ATOM 1616 N N . LYS A 1 205 ? 22.026 5.718 -14.381 1.00 57.56 205 LYS A N 1
ATOM 1617 C CA . LYS A 1 205 ? 21.026 4.810 -14.991 1.00 57.56 205 LYS A CA 1
ATOM 1618 C C . LYS A 1 205 ? 19.829 5.504 -15.658 1.00 57.56 205 LYS A C 1
ATOM 1620 O O . LYS A 1 205 ? 19.022 4.828 -16.285 1.00 57.56 205 LYS A O 1
ATOM 1625 N N . ASN A 1 206 ? 19.718 6.831 -15.567 1.00 57.78 206 ASN A N 1
ATOM 1626 C CA . ASN A 1 206 ? 18.642 7.596 -16.217 1.00 57.78 206 ASN A CA 1
ATOM 1627 C C . ASN A 1 206 ? 19.085 8.301 -17.518 1.00 57.78 206 ASN A C 1
ATOM 1629 O O . ASN A 1 206 ? 18.276 9.010 -18.114 1.00 57.78 206 ASN A O 1
ATOM 1633 N N . GLY A 1 207 ? 20.348 8.140 -17.938 1.00 53.00 207 GLY A N 1
ATOM 1634 C CA . GLY A 1 207 ? 20.937 8.852 -19.081 1.00 53.00 207 GLY A CA 1
ATOM 1635 C C . GLY A 1 207 ? 20.901 8.120 -20.430 1.00 53.00 207 GLY A C 1
ATOM 1636 O O . GLY A 1 207 ? 20.958 8.779 -21.461 1.00 53.00 207 GLY A O 1
ATOM 1637 N N . GLU A 1 208 ? 20.760 6.793 -20.462 1.00 50.47 208 GLU A N 1
ATOM 1638 C CA . GLU A 1 208 ? 20.806 6.005 -21.708 1.00 50.47 208 GLU A CA 1
ATOM 1639 C C . GLU A 1 208 ? 19.458 5.336 -22.002 1.00 50.47 208 GLU A C 1
ATOM 1641 O O . GLU A 1 208 ? 19.271 4.136 -21.832 1.00 50.47 208 GLU A O 1
ATOM 1646 N N . SER A 1 209 ? 18.473 6.125 -22.429 1.00 54.47 209 SER A N 1
ATOM 1647 C CA . SER A 1 209 ? 17.269 5.591 -23.086 1.00 54.47 209 SER A CA 1
ATOM 1648 C C . SER A 1 209 ? 16.735 6.570 -24.133 1.00 54.47 209 SER A C 1
ATOM 1650 O O . SER A 1 209 ? 15.533 6.832 -24.210 1.00 54.47 209 SER A O 1
ATOM 1652 N N . THR A 1 210 ? 17.634 7.124 -24.942 1.00 55.81 210 THR A N 1
ATOM 1653 C CA . THR A 1 210 ? 17.287 7.801 -26.195 1.00 55.81 210 THR A CA 1
ATOM 1654 C C . THR A 1 210 ? 18.306 7.426 -27.264 1.00 55.81 210 THR A C 1
ATOM 1656 O O . THR A 1 210 ? 19.330 8.093 -27.397 1.00 55.81 210 THR A O 1
ATOM 1659 N N . ASN A 1 211 ? 18.037 6.332 -27.973 1.00 54.19 211 ASN A N 1
ATOM 1660 C CA . ASN A 1 211 ? 18.281 6.157 -29.408 1.00 54.19 211 ASN A CA 1
ATOM 1661 C C . ASN A 1 211 ? 17.542 4.909 -29.893 1.00 54.19 211 ASN A C 1
ATOM 1663 O O . ASN A 1 211 ? 17.624 3.878 -29.191 1.00 54.19 211 ASN A O 1
#

Secondary structure (DSSP, 8-state):
--GGGHHHHHHHTTTHHHHHTSS-PPP-----------------------------PPPHHHHHHHHHHHT-TT--HHHHHHHHHHHHHHHHHHHHHHHHHHHHHHHHTT---S---------------------S---PPPPHHHHHHHHHTTB-TTT--BS--GGG-TTHHHHHHHHHHHHHHHHHHHHHTS-GGGTHHHHGGGS----

Radius of gyration: 30.66 Å; chains: 1; bounding box: 59×61×89 Å

InterPro domains:
  IPR001878 Zinc finger, CCHC-type [PS50158] (155-171)
  IPR001878 Zinc finger, CCHC-type [SM00343] (155-171)
  IPR036875 Zinc finger, CCHC-type superfamily [SSF57756] (149-177)

Foldseek 3Di:
DVVVVVVVVVVVVVVVVVVVVPPDDPDDPDDDDDDDDPDDPPPPPPDPPDPDDPPPDDDPVLVVQLVVQVPDPVADPVNSVVVSVVVVVVVVVVVVVVVVVVVVVVVVVPPDPPDDDDDDDDPDDDDDDPDDDDDDDDPPQQDPVRVVVLVVQCAESPPRHHDDYVVPDPCVVVVVVVVVVVVVVVVVVVVVPDPPVPPVVVPPPVPPDDD

Organism: NCBI:txid303347